Protein AF-A0A9P1FNS9-F1 (afdb_monomer_lite)

Structure (mmCIF, N/CA/C/O backbone):
data_AF-A0A9P1FNS9-F1
#
_entry.id   AF-A0A9P1FNS9-F1
#
loop_
_atom_site.group_PDB
_atom_site.id
_atom_site.type_symbol
_atom_site.label_atom_id
_atom_site.label_alt_id
_atom_site.label_comp_id
_atom_site.label_asym_id
_atom_site.label_entity_id
_atom_site.label_seq_id
_atom_site.pdbx_PDB_ins_code
_atom_site.Cartn_x
_atom_site.Cartn_y
_atom_site.Cartn_z
_atom_site.occupancy
_atom_site.B_iso_or_equiv
_atom_site.auth_seq_id
_atom_site.auth_comp_id
_atom_site.auth_asym_id
_atom_site.auth_atom_id
_atom_site.pdbx_PDB_model_num
ATOM 1 N N . MET A 1 1 ? -8.210 8.257 22.118 1.00 64.50 1 MET A N 1
ATOM 2 C CA . MET A 1 1 ? -9.545 8.186 21.470 1.00 64.50 1 MET A CA 1
ATOM 3 C C . MET A 1 1 ? -10.207 6.916 22.006 1.00 64.50 1 MET A C 1
ATOM 5 O O . MET A 1 1 ? -9.578 6.284 22.844 1.00 64.50 1 MET A O 1
ATOM 9 N N . ASP A 1 2 ? -11.436 6.563 21.633 1.00 82.94 2 ASP A N 1
ATOM 10 C CA . ASP A 1 2 ? -11.959 5.230 21.992 1.00 82.94 2 ASP A CA 1
ATOM 11 C C . ASP A 1 2 ? -11.413 4.180 21.008 1.00 82.94 2 ASP A C 1
ATOM 13 O O . ASP A 1 2 ? -11.240 4.495 19.829 1.00 82.94 2 ASP A O 1
ATOM 17 N N . GLU A 1 3 ? -11.149 2.955 21.462 1.00 82.38 3 GLU A N 1
ATOM 18 C CA . GLU A 1 3 ? -10.549 1.905 20.625 1.00 82.38 3 GLU A CA 1
ATOM 19 C C . GLU A 1 3 ? -11.482 1.522 19.467 1.00 82.38 3 GLU A C 1
ATOM 21 O O . GLU A 1 3 ? -11.055 1.432 18.314 1.00 82.38 3 GLU A O 1
ATOM 26 N N . ALA A 1 4 ? -12.784 1.432 19.753 1.00 83.88 4 ALA A N 1
ATOM 27 C CA . ALA A 1 4 ? -13.823 1.203 18.752 1.00 83.88 4 ALA A CA 1
ATOM 28 C C . ALA A 1 4 ? -13.841 2.286 17.653 1.00 83.88 4 ALA A C 1
ATOM 30 O O . ALA A 1 4 ? -14.181 2.003 16.504 1.00 83.88 4 ALA A O 1
ATOM 31 N N . ALA A 1 5 ? -13.431 3.524 17.965 1.00 87.75 5 ALA A N 1
ATOM 32 C CA . ALA A 1 5 ? -13.351 4.595 16.973 1.00 87.75 5 ALA A CA 1
ATOM 33 C C . ALA A 1 5 ? -12.171 4.404 16.003 1.00 87.75 5 ALA A C 1
ATOM 35 O O . ALA A 1 5 ? -12.305 4.727 14.824 1.00 87.75 5 ALA A O 1
ATOM 36 N N . TRP A 1 6 ? -11.037 3.857 16.456 1.00 87.56 6 TRP A N 1
ATOM 37 C CA . TRP A 1 6 ? -9.925 3.507 15.563 1.00 87.56 6 TRP A CA 1
ATOM 38 C C . TRP A 1 6 ? -10.267 2.306 14.686 1.00 87.56 6 TRP A C 1
ATOM 40 O O . TRP A 1 6 ? -10.110 2.392 13.472 1.00 87.56 6 TRP A O 1
ATOM 50 N N . GLN A 1 7 ? -10.835 1.246 15.270 1.00 88.38 7 GLN A N 1
ATOM 51 C CA . GLN A 1 7 ? -11.284 0.055 14.538 1.00 88.38 7 GLN A CA 1
ATOM 52 C C . GLN A 1 7 ? -12.312 0.415 13.446 1.00 88.38 7 GLN A C 1
ATOM 54 O O . GLN A 1 7 ? -12.197 -0.031 12.305 1.00 88.38 7 GLN A O 1
ATOM 59 N N . SER A 1 8 ? -13.273 1.294 13.759 1.00 90.38 8 SER A N 1
ATOM 60 C CA . SER A 1 8 ? -14.261 1.807 12.798 1.00 90.38 8 SER A CA 1
ATOM 61 C C . SER A 1 8 ? -13.619 2.589 11.639 1.00 90.38 8 SER A C 1
ATOM 63 O O . SER A 1 8 ? -13.987 2.382 10.483 1.00 90.38 8 SER A O 1
ATOM 65 N N . ARG A 1 9 ? -12.620 3.440 11.921 1.00 92.81 9 ARG A N 1
ATOM 66 C CA . ARG A 1 9 ? -11.869 4.194 10.896 1.00 92.81 9 ARG A CA 1
ATOM 67 C C . ARG A 1 9 ? -11.004 3.287 10.022 1.00 92.81 9 ARG A C 1
ATOM 69 O O . ARG A 1 9 ? -11.020 3.420 8.803 1.00 92.81 9 ARG A O 1
ATOM 76 N N . GLN A 1 10 ? -10.309 2.328 10.628 1.00 92.81 10 GLN A N 1
ATOM 77 C CA . GLN A 1 10 ? -9.516 1.324 9.922 1.00 92.81 10 GLN A CA 1
ATOM 78 C C . GLN A 1 10 ? -10.391 0.487 8.975 1.00 92.81 10 GLN A C 1
ATOM 80 O O . GLN A 1 10 ? -10.029 0.291 7.816 1.00 92.81 10 GLN A O 1
ATOM 85 N N . LEU A 1 11 ? -11.568 0.040 9.429 1.00 93.12 11 LEU A N 1
ATOM 86 C CA . LEU A 1 11 ? -12.521 -0.683 8.584 1.00 93.12 11 LEU A CA 1
ATOM 87 C C . LEU A 1 11 ? -13.025 0.185 7.419 1.00 93.12 11 LEU A C 1
ATOM 89 O O . LEU A 1 11 ? -13.047 -0.288 6.284 1.00 93.12 11 LEU A O 1
ATOM 93 N N . LEU A 1 12 ? -13.359 1.456 7.676 1.00 95.06 12 LEU A N 1
ATOM 94 C CA . LEU A 1 12 ? -13.788 2.409 6.646 1.00 95.06 12 LEU A CA 1
ATOM 95 C C . LEU A 1 12 ? -12.715 2.616 5.564 1.00 95.06 12 LEU A C 1
ATOM 97 O O . LEU A 1 12 ? -13.044 2.655 4.377 1.00 95.06 12 LEU A O 1
ATOM 101 N N . GLU A 1 13 ? -11.439 2.724 5.946 1.00 96.38 13 GLU A N 1
ATOM 102 C CA . GLU A 1 13 ? -10.334 2.862 4.993 1.00 96.38 13 GLU A CA 1
ATOM 103 C C . GLU A 1 13 ? -10.152 1.589 4.156 1.00 96.38 13 GLU A C 1
ATOM 105 O O . GLU A 1 13 ? -10.049 1.676 2.934 1.00 96.38 13 GLU A O 1
ATOM 110 N N . ILE A 1 14 ? -10.194 0.400 4.773 1.00 95.12 14 ILE A N 1
ATOM 111 C CA . ILE A 1 14 ? -10.114 -0.890 4.062 1.00 95.12 14 ILE A CA 1
ATOM 112 C C . ILE A 1 14 ? -11.261 -1.033 3.054 1.00 95.12 14 ILE A C 1
ATOM 114 O O . ILE A 1 14 ? -11.030 -1.418 1.906 1.00 95.12 14 ILE A O 1
ATOM 118 N N . GLU A 1 15 ? -12.494 -0.719 3.458 1.00 95.31 15 GLU A N 1
ATOM 119 C CA . GLU A 1 15 ? -13.661 -0.777 2.574 1.00 95.31 15 GLU A CA 1
ATOM 120 C C . GLU A 1 15 ? -13.534 0.240 1.429 1.00 95.31 15 GLU A C 1
ATOM 122 O O . GLU A 1 15 ? -13.754 -0.115 0.267 1.00 95.31 15 GLU A O 1
ATOM 127 N N . SER A 1 16 ? -13.060 1.456 1.717 1.00 96.69 16 SER A N 1
ATOM 128 C CA . SER A 1 16 ? -12.780 2.489 0.709 1.00 96.69 16 SER A CA 1
ATOM 129 C C . SER A 1 16 ? -11.703 2.051 -0.290 1.00 96.69 16 SER A C 1
ATOM 131 O O . SER A 1 16 ? -11.897 2.182 -1.499 1.00 96.69 16 SER A O 1
ATOM 133 N N . LEU A 1 17 ? -10.596 1.468 0.179 1.00 96.50 17 LEU A N 1
ATOM 134 C CA . LEU A 1 17 ? -9.547 0.915 -0.680 1.00 96.50 17 LEU A CA 1
ATOM 135 C C . LEU A 1 17 ? -10.070 -0.241 -1.536 1.00 96.50 17 LEU A C 1
ATOM 137 O O . LEU A 1 17 ? -9.767 -0.286 -2.725 1.00 96.50 17 LEU A O 1
ATOM 141 N N . SER A 1 18 ? -10.897 -1.131 -0.982 1.00 95.00 18 SER A N 1
ATOM 142 C CA . SER A 1 18 ? -11.503 -2.229 -1.748 1.00 95.00 18 SER A CA 1
ATOM 143 C C . SER A 1 18 ? -12.460 -1.742 -2.847 1.00 95.00 18 SER A C 1
ATOM 145 O O . SER A 1 18 ? -12.566 -2.376 -3.894 1.00 95.00 18 SER A O 1
ATOM 147 N N . ALA A 1 19 ? -13.114 -0.591 -2.644 1.00 95.88 19 ALA A N 1
ATOM 148 C CA . ALA A 1 19 ? -13.970 0.043 -3.644 1.00 95.88 19 ALA A CA 1
ATOM 149 C C . ALA A 1 19 ? -13.170 0.782 -4.735 1.00 95.88 19 ALA A C 1
ATOM 151 O O . ALA A 1 19 ? -13.595 0.808 -5.890 1.00 95.88 19 ALA A O 1
ATOM 152 N N . ILE A 1 20 ? -12.017 1.366 -4.389 1.00 96.12 20 ILE A N 1
ATOM 153 C CA . ILE A 1 20 ? -11.100 2.011 -5.346 1.00 96.12 20 ILE A CA 1
ATOM 154 C C . ILE A 1 20 ? -10.388 0.952 -6.204 1.00 96.12 20 ILE A C 1
ATOM 156 O O . ILE A 1 20 ? -10.354 1.068 -7.427 1.00 96.12 20 ILE A O 1
ATOM 160 N N . TYR A 1 21 ? -9.860 -0.098 -5.574 1.00 94.19 21 TYR A N 1
ATOM 161 C CA . TYR A 1 21 ? -9.073 -1.170 -6.193 1.00 94.19 21 TYR A CA 1
ATOM 162 C C . TYR A 1 21 ? -9.918 -2.438 -6.396 1.00 94.19 21 TYR A C 1
ATOM 164 O O . TYR A 1 21 ? -9.579 -3.519 -5.914 1.00 94.19 21 TYR A O 1
ATOM 172 N N . PHE A 1 22 ? -11.040 -2.286 -7.105 1.00 91.12 22 PHE A N 1
ATOM 173 C CA . PHE A 1 22 ? -12.057 -3.331 -7.288 1.00 91.12 22 PHE A CA 1
ATOM 174 C C . PHE A 1 22 ? -11.669 -4.451 -8.278 1.00 91.12 22 PHE A C 1
ATOM 176 O O . PHE A 1 22 ? -12.403 -5.435 -8.397 1.00 91.12 22 PHE A O 1
ATOM 183 N N . GLU A 1 23 ? -10.566 -4.313 -9.025 1.00 92.31 23 GLU A N 1
ATOM 184 C CA . GLU A 1 23 ? -10.107 -5.341 -9.970 1.00 92.31 23 GLU A CA 1
ATOM 185 C C . GLU A 1 23 ? -9.558 -6.588 -9.253 1.00 92.31 23 GLU A C 1
ATOM 187 O O . GLU A 1 23 ? -8.957 -6.519 -8.177 1.00 92.31 23 GLU A O 1
ATOM 192 N N . GLU A 1 24 ? -9.748 -7.763 -9.864 1.00 87.38 24 GLU A N 1
ATOM 193 C CA . GLU A 1 24 ? -9.418 -9.040 -9.227 1.00 87.38 24 GLU A CA 1
ATOM 194 C C . GLU A 1 24 ? -7.915 -9.155 -8.909 1.00 87.38 24 GLU A C 1
ATOM 196 O O . GLU A 1 24 ? -7.038 -9.194 -9.781 1.00 87.38 24 GLU A O 1
ATOM 201 N N . GLY A 1 25 ? -7.619 -9.228 -7.611 1.00 88.25 25 GLY A N 1
ATOM 202 C CA . GLY A 1 25 ? -6.264 -9.336 -7.089 1.00 88.25 25 GLY A CA 1
ATOM 203 C C . GLY A 1 25 ? -5.468 -8.030 -7.071 1.00 88.25 25 GLY A C 1
ATOM 204 O O . GLY A 1 25 ? -4.297 -8.082 -6.685 1.00 88.25 25 GLY A O 1
ATOM 205 N N . ASP A 1 26 ? -6.044 -6.881 -7.436 1.00 91.81 26 ASP A N 1
ATOM 206 C CA . ASP A 1 26 ? -5.395 -5.580 -7.227 1.00 91.81 26 ASP A CA 1
ATOM 207 C C . ASP A 1 26 ? -5.351 -5.246 -5.737 1.00 91.81 26 ASP A C 1
ATOM 209 O O . ASP A 1 26 ? -4.262 -5.036 -5.200 1.00 91.81 26 ASP A O 1
ATOM 213 N N . PHE A 1 27 ? -6.480 -5.353 -5.034 1.00 94.94 27 PHE A N 1
ATOM 214 C CA . PHE A 1 27 ? -6.525 -5.339 -3.572 1.00 94.94 27 PHE A CA 1
ATOM 215 C C . PHE A 1 27 ? -6.465 -6.760 -2.989 1.00 94.94 27 PHE A C 1
ATOM 217 O O . PHE A 1 27 ? -7.107 -7.686 -3.486 1.00 94.94 27 PHE A O 1
ATOM 224 N N . ARG A 1 28 ? -5.698 -6.941 -1.912 1.00 95.31 28 ARG A N 1
ATOM 225 C CA . ARG A 1 28 ? -5.717 -8.134 -1.052 1.00 95.31 28 ARG A CA 1
ATOM 226 C C . ARG A 1 28 ? -5.712 -7.677 0.398 1.00 95.31 28 ARG A C 1
ATOM 228 O O . ARG A 1 28 ? -4.930 -6.800 0.750 1.00 95.31 28 ARG A O 1
ATOM 235 N N . VAL A 1 29 ? -6.525 -8.302 1.234 1.00 94.75 29 VAL A N 1
ATOM 236 C CA . VAL A 1 29 ? -6.559 -8.097 2.686 1.00 94.75 29 VAL A CA 1
ATOM 237 C C . VAL A 1 29 ? -6.727 -9.457 3.352 1.00 94.75 29 VAL A C 1
ATOM 239 O O . VAL A 1 29 ? -7.297 -10.363 2.744 1.00 94.75 29 VAL A O 1
ATOM 242 N N . ASP A 1 30 ? -6.221 -9.624 4.569 1.00 93.25 30 ASP A N 1
ATOM 243 C CA . ASP A 1 30 ? -6.574 -10.779 5.390 1.00 93.25 30 ASP A CA 1
ATOM 244 C C . ASP A 1 30 ? -8.069 -10.711 5.752 1.00 93.25 30 ASP A C 1
ATOM 246 O O . ASP A 1 30 ? -8.485 -9.939 6.621 1.00 93.25 30 ASP A O 1
ATOM 250 N N . ASP A 1 31 ? -8.885 -11.507 5.053 1.00 90.12 31 ASP A N 1
ATOM 251 C CA . ASP A 1 31 ? -10.328 -11.605 5.279 1.00 90.12 31 ASP A CA 1
ATOM 252 C C . ASP A 1 31 ? -10.663 -12.008 6.725 1.00 90.12 31 ASP A C 1
ATOM 254 O O . ASP A 1 31 ? -11.654 -11.528 7.269 1.00 90.12 31 ASP A O 1
ATOM 258 N N . VAL A 1 32 ? -9.834 -12.833 7.381 1.00 89.75 32 VAL A N 1
ATOM 259 C CA . VAL A 1 32 ? -10.068 -13.273 8.767 1.00 89.75 32 VAL A CA 1
ATOM 260 C C . VAL A 1 32 ? -9.851 -12.111 9.732 1.00 89.75 32 VAL A C 1
ATOM 262 O O . VAL A 1 32 ? -10.684 -11.877 10.611 1.00 89.75 32 VAL A O 1
ATOM 265 N N . ALA A 1 33 ? -8.775 -11.344 9.548 1.00 87.62 33 ALA A N 1
ATOM 266 C CA . ALA A 1 33 ? -8.518 -10.144 10.343 1.00 87.62 33 ALA A CA 1
ATOM 267 C C . ALA A 1 33 ? -9.575 -9.051 10.085 1.00 87.62 33 ALA A C 1
ATOM 269 O O . ALA A 1 33 ? -10.061 -8.439 11.036 1.00 87.62 33 ALA A O 1
ATOM 270 N N . ARG A 1 34 ? -10.003 -8.848 8.828 1.00 89.06 34 ARG A N 1
ATOM 271 C CA . ARG A 1 34 ? -11.068 -7.889 8.477 1.00 89.06 34 ARG A CA 1
ATOM 272 C C . ARG A 1 34 ? -12.414 -8.280 9.087 1.00 89.06 34 ARG A C 1
ATOM 274 O O . ARG A 1 34 ? -13.104 -7.429 9.641 1.00 89.06 34 ARG A O 1
ATOM 281 N N . ASP A 1 35 ? -12.802 -9.548 8.998 1.00 89.44 35 ASP A N 1
ATOM 282 C CA . ASP A 1 35 ? -14.087 -10.003 9.531 1.00 89.44 35 ASP A CA 1
ATOM 283 C C . ASP A 1 35 ? -14.078 -10.003 11.074 1.00 89.44 35 ASP A C 1
ATOM 285 O O . ASP A 1 35 ? -15.103 -9.711 11.692 1.00 89.44 35 ASP A O 1
ATOM 289 N N . THR A 1 36 ? -12.909 -10.210 11.698 1.00 87.88 36 THR A N 1
ATOM 290 C CA . THR A 1 36 ? -12.694 -9.990 13.142 1.00 87.88 36 THR A CA 1
ATOM 291 C C . THR A 1 36 ? -12.844 -8.510 13.512 1.00 87.88 36 THR A C 1
ATOM 293 O O . THR A 1 36 ? -13.545 -8.199 14.471 1.00 87.88 36 THR A O 1
ATOM 296 N N . LEU A 1 37 ? -12.264 -7.584 12.735 1.00 86.75 37 LEU A N 1
ATOM 297 C CA . LEU A 1 37 ? -12.444 -6.133 12.910 1.00 86.75 37 LEU A CA 1
ATOM 298 C C . LEU A 1 37 ? -13.903 -5.685 12.733 1.00 86.75 37 LEU A C 1
ATOM 300 O O . LEU A 1 37 ? -14.368 -4.810 13.459 1.00 86.75 37 LEU A O 1
ATOM 304 N N . ARG A 1 38 ? -14.656 -6.295 11.811 1.00 88.06 38 ARG A N 1
ATOM 305 C CA . ARG A 1 38 ? -16.088 -5.997 11.658 1.00 88.06 38 ARG A CA 1
ATOM 306 C C . ARG A 1 38 ? -16.890 -6.449 12.883 1.00 88.06 38 ARG A C 1
ATOM 308 O O . ARG A 1 38 ? -17.710 -5.684 13.373 1.00 88.06 38 ARG A O 1
ATOM 315 N N . GLN A 1 39 ? -16.607 -7.636 13.423 1.00 86.00 39 GLN A N 1
ATOM 316 C CA . GLN A 1 39 ? -17.223 -8.108 14.675 1.00 86.00 39 GLN A CA 1
ATOM 317 C C . GLN A 1 39 ? -16.812 -7.254 15.890 1.00 86.00 39 GLN A C 1
ATOM 319 O O . GLN A 1 39 ? -17.627 -7.036 16.787 1.00 86.00 39 GLN A O 1
ATOM 324 N N . ALA A 1 40 ? -15.577 -6.737 15.899 1.00 82.62 40 ALA A N 1
ATOM 325 C CA . ALA A 1 40 ? -15.063 -5.821 16.919 1.00 82.62 40 ALA A CA 1
ATOM 326 C C . ALA A 1 40 ? -15.893 -4.536 17.029 1.00 82.62 40 ALA A C 1
ATOM 328 O O . ALA A 1 40 ? -16.268 -4.109 18.119 1.00 82.62 40 ALA A O 1
ATOM 329 N N . ALA A 1 41 ? -16.213 -3.947 15.876 1.00 79.94 41 ALA A N 1
ATOM 330 C CA . ALA A 1 41 ? -16.954 -2.698 15.793 1.00 79.94 41 ALA A CA 1
ATOM 331 C C . ALA A 1 41 ? -18.431 -2.821 16.222 1.00 79.94 41 ALA A C 1
ATOM 333 O O . ALA A 1 41 ? -19.065 -1.795 16.470 1.00 79.94 41 ALA A O 1
ATOM 334 N N . GLU A 1 42 ? -18.987 -4.039 16.290 1.00 82.12 42 GLU A N 1
ATOM 335 C CA . GLU A 1 42 ? -20.421 -4.258 16.515 1.00 82.12 42 GLU A CA 1
ATOM 336 C C . GLU A 1 42 ? -20.811 -4.484 17.989 1.00 82.12 42 GLU A C 1
ATOM 338 O O . GLU A 1 42 ? -21.779 -3.860 18.418 1.00 82.12 42 GLU A O 1
ATOM 343 N N . ASP A 1 43 ? -20.118 -5.329 18.777 1.00 68.44 43 ASP A N 1
ATOM 344 C CA . ASP A 1 43 ? -20.623 -5.684 20.132 1.00 68.44 43 ASP A CA 1
ATOM 345 C C . ASP A 1 43 ? -19.602 -6.181 21.196 1.00 68.44 43 ASP A C 1
ATOM 347 O O . ASP A 1 43 ? -19.990 -6.461 22.334 1.00 68.44 43 ASP A O 1
ATOM 351 N N . GLN A 1 44 ? -18.302 -6.318 20.898 1.00 61.97 44 GLN A N 1
ATOM 352 C CA . GLN A 1 44 ? -17.272 -6.705 21.890 1.00 61.97 44 GLN A CA 1
ATOM 353 C C . GLN A 1 44 ? -15.918 -6.084 21.545 1.00 61.97 44 GLN A C 1
ATOM 355 O O . GLN A 1 44 ? -15.618 -6.038 20.363 1.00 61.97 44 GLN A O 1
ATOM 360 N N . PRO A 1 45 ? -15.057 -5.712 22.518 1.00 59.72 45 PRO A N 1
ATOM 361 C CA . PRO A 1 45 ? -13.673 -5.324 22.248 1.00 59.72 45 PRO A CA 1
ATOM 362 C C . PRO A 1 45 ? -12.783 -6.572 22.077 1.00 59.72 45 PRO A C 1
ATOM 364 O O . PRO A 1 45 ? -12.481 -7.238 23.075 1.00 59.72 45 PRO A O 1
ATOM 367 N N . PRO A 1 46 ? -12.329 -6.930 20.862 1.00 58.94 46 PRO A N 1
ATOM 368 C CA . PRO A 1 46 ? -11.467 -8.076 20.657 1.00 58.94 46 PRO A CA 1
ATOM 369 C C . PRO A 1 46 ? -10.023 -7.593 20.558 1.00 58.94 46 PRO A C 1
ATOM 371 O O . PRO A 1 46 ? -9.713 -6.587 19.913 1.00 58.94 46 PRO A O 1
ATOM 374 N N . GLN A 1 47 ? -9.116 -8.387 21.113 1.00 65.38 47 GLN A N 1
ATOM 375 C CA . GLN A 1 47 ? -7.710 -8.334 20.730 1.00 65.38 47 GLN A CA 1
ATOM 376 C C . GLN A 1 47 ? -7.605 -8.850 19.289 1.00 65.38 47 GLN A C 1
ATOM 378 O O . GLN A 1 47 ? -7.438 -10.046 19.052 1.00 65.38 47 GLN A O 1
ATOM 383 N N . HIS A 1 48 ? -7.801 -7.953 18.326 1.00 67.75 48 HIS A N 1
ATOM 384 C CA . HIS A 1 48 ? -7.596 -8.232 16.915 1.00 67.75 48 HIS A CA 1
ATOM 385 C C . HIS A 1 48 ? -6.094 -8.170 16.627 1.00 67.75 48 HIS A C 1
ATOM 387 O O . HIS A 1 48 ? -5.395 -7.261 17.072 1.00 67.75 48 HIS A O 1
ATOM 393 N N . SER A 1 49 ? -5.581 -9.160 15.900 1.00 75.75 49 SER A N 1
ATOM 394 C CA . SER A 1 49 ? -4.198 -9.145 15.430 1.00 75.75 49 SER A CA 1
ATOM 395 C C . SER A 1 49 ? -4.000 -8.066 14.363 1.00 75.75 49 SER A C 1
ATOM 397 O O . SER A 1 49 ? -4.951 -7.678 13.682 1.00 75.75 49 SER A O 1
ATOM 399 N N . ALA A 1 50 ? -2.754 -7.624 14.182 1.00 86.81 50 ALA A N 1
ATOM 400 C CA . ALA A 1 50 ? -2.404 -6.647 13.157 1.00 86.81 50 ALA A CA 1
ATOM 401 C C . ALA A 1 50 ? -2.883 -7.102 11.763 1.00 86.81 50 ALA A C 1
ATOM 403 O O . ALA A 1 50 ? -2.647 -8.241 11.351 1.00 86.81 50 ALA A O 1
ATOM 404 N N . LEU A 1 51 ? -3.570 -6.217 11.040 1.00 90.38 51 LEU A N 1
ATOM 405 C CA . LEU A 1 51 ? -4.204 -6.545 9.766 1.00 90.38 51 LEU A CA 1
ATOM 406 C C . LEU A 1 51 ? -3.202 -6.391 8.619 1.00 90.38 51 LEU A C 1
ATOM 408 O O . LEU A 1 51 ? -2.685 -5.300 8.387 1.00 90.38 51 LEU A O 1
ATOM 412 N N . SER A 1 52 ? -2.967 -7.464 7.860 1.00 92.56 52 SER A N 1
ATOM 413 C CA . SER A 1 52 ? -2.172 -7.388 6.632 1.00 92.56 52 SER A CA 1
ATOM 414 C C . SER A 1 52 ? -3.035 -7.069 5.413 1.00 92.56 52 SER A C 1
ATOM 416 O O . SER A 1 52 ? -4.106 -7.652 5.218 1.00 92.56 52 SER A O 1
ATOM 418 N N . LEU A 1 53 ? -2.538 -6.173 4.560 1.00 95.19 53 LEU A N 1
ATOM 419 C CA . LEU A 1 53 ? -3.102 -5.889 3.244 1.00 95.19 53 LEU A CA 1
ATOM 420 C C . LEU A 1 53 ? -1.997 -5.688 2.197 1.00 95.19 53 LEU A C 1
ATOM 422 O O . LEU A 1 53 ? -0.845 -5.417 2.531 1.00 95.19 53 LEU A O 1
ATOM 426 N N . SER A 1 54 ? -2.333 -5.820 0.913 1.00 94.75 54 SER A N 1
ATOM 427 C CA . SER A 1 54 ? -1.450 -5.393 -0.174 1.00 94.75 54 SER A CA 1
ATOM 428 C C . SER A 1 54 ? -2.205 -4.896 -1.403 1.00 94.75 54 SER A C 1
ATOM 430 O O . SER A 1 54 ? -3.158 -5.531 -1.864 1.00 94.75 54 SER A O 1
ATOM 432 N N . VAL A 1 55 ? -1.721 -3.801 -1.986 1.00 93.25 55 VAL A N 1
ATOM 433 C CA . VAL A 1 55 ? -2.306 -3.136 -3.157 1.00 93.25 55 VAL A CA 1
ATOM 434 C C . VAL A 1 55 ? -1.335 -3.211 -4.328 1.00 93.25 55 VAL A C 1
ATOM 436 O O . VAL A 1 55 ? -0.162 -2.873 -4.180 1.00 93.25 55 VAL A O 1
ATOM 439 N N . ARG A 1 56 ? -1.799 -3.658 -5.497 1.00 93.19 56 ARG A N 1
ATOM 440 C CA . ARG A 1 56 ? -1.017 -3.636 -6.739 1.00 93.19 56 ARG A CA 1
ATOM 441 C C . ARG A 1 56 ? -0.866 -2.186 -7.208 1.00 93.19 56 ARG A C 1
ATOM 443 O O . ARG A 1 56 ? -1.857 -1.510 -7.447 1.00 93.19 56 ARG A O 1
ATOM 450 N N . LEU A 1 57 ? 0.373 -1.716 -7.336 1.00 89.88 57 LEU A N 1
ATOM 451 C CA . LEU A 1 57 ? 0.676 -0.317 -7.653 1.00 89.88 57 LEU A CA 1
ATOM 452 C C . LEU A 1 57 ? 0.796 -0.081 -9.154 1.00 89.88 57 LEU A C 1
ATOM 454 O O . LEU A 1 57 ? 0.200 0.848 -9.692 1.00 89.88 57 LEU A O 1
ATOM 458 N N . HIS A 1 58 ? 1.601 -0.913 -9.818 1.00 78.44 58 HIS A N 1
ATOM 459 C CA . HIS A 1 58 ? 1.954 -0.741 -11.221 1.00 78.44 58 HIS A CA 1
ATOM 460 C C . HIS A 1 58 ? 2.360 -2.076 -11.867 1.00 78.44 58 HIS A C 1
ATOM 462 O O . HIS A 1 58 ? 2.824 -2.992 -11.182 1.00 78.44 58 HIS A O 1
ATOM 468 N N . ARG A 1 59 ? 2.194 -2.184 -13.194 1.00 74.56 59 ARG A N 1
ATOM 469 C CA . ARG A 1 59 ? 2.673 -3.310 -14.014 1.00 74.56 59 ARG A CA 1
ATOM 470 C C . ARG A 1 59 ? 3.827 -2.838 -14.892 1.00 74.56 59 ARG A C 1
ATOM 472 O O . ARG A 1 59 ? 3.614 -2.149 -15.882 1.00 74.56 59 ARG A O 1
ATOM 479 N N . ILE A 1 60 ? 5.035 -3.259 -14.543 1.00 68.75 60 ILE A N 1
ATOM 480 C CA . ILE A 1 60 ? 6.286 -2.892 -15.205 1.00 68.75 60 ILE A CA 1
ATOM 481 C C . ILE A 1 60 ? 6.751 -4.096 -16.021 1.00 68.75 60 ILE A C 1
ATOM 483 O O . ILE A 1 60 ? 7.027 -5.166 -15.479 1.00 68.75 60 ILE A O 1
ATOM 487 N N . PHE A 1 61 ? 6.795 -3.934 -17.344 1.00 67.00 61 PHE A N 1
ATOM 488 C CA . PHE A 1 61 ? 7.206 -4.975 -18.298 1.00 67.00 61 PHE A CA 1
ATOM 489 C C . PHE A 1 61 ? 6.520 -6.345 -18.086 1.00 67.00 61 PHE A C 1
ATOM 491 O O . PHE A 1 61 ? 7.138 -7.397 -18.217 1.00 67.00 61 PHE A O 1
ATOM 498 N N . GLY A 1 62 ? 5.223 -6.336 -17.760 1.00 66.19 62 GLY A N 1
ATOM 499 C CA . GLY A 1 62 ? 4.392 -7.542 -17.635 1.00 66.19 62 GLY A CA 1
ATOM 500 C C . GLY A 1 62 ? 4.344 -8.183 -16.243 1.00 66.19 62 GLY A C 1
ATOM 501 O O . GLY A 1 62 ? 3.446 -8.986 -15.999 1.00 66.19 62 GLY A O 1
ATOM 502 N N . ALA A 1 63 ? 5.225 -7.803 -15.317 1.00 73.25 63 ALA A N 1
ATOM 503 C CA . ALA A 1 63 ? 5.160 -8.203 -13.908 1.00 73.25 63 ALA A CA 1
ATOM 504 C C . ALA A 1 63 ? 4.797 -6.992 -13.024 1.00 73.25 63 ALA A C 1
ATOM 506 O O . ALA A 1 63 ? 4.865 -5.851 -13.482 1.00 73.25 63 ALA A O 1
ATOM 507 N N . ALA A 1 64 ? 4.330 -7.211 -11.792 1.00 84.62 64 ALA A N 1
ATOM 508 C CA . ALA A 1 64 ? 3.761 -6.131 -10.976 1.00 84.62 64 ALA A CA 1
ATOM 509 C C . ALA A 1 64 ? 4.546 -5.870 -9.685 1.00 84.62 64 ALA A C 1
ATOM 511 O O . ALA A 1 64 ? 5.258 -6.740 -9.188 1.00 84.62 64 ALA A O 1
ATOM 512 N N . VAL A 1 65 ? 4.390 -4.668 -9.130 1.00 90.06 65 VAL A N 1
ATOM 513 C CA . VAL A 1 65 ? 4.835 -4.332 -7.769 1.00 90.06 65 VAL A CA 1
ATOM 514 C C . VAL A 1 65 ? 3.606 -4.093 -6.904 1.00 90.06 65 VAL A C 1
ATOM 516 O O . VAL A 1 65 ? 2.647 -3.449 -7.343 1.00 90.06 65 VAL A O 1
ATOM 519 N N . ARG A 1 66 ? 3.627 -4.610 -5.677 1.00 93.75 66 ARG A N 1
ATOM 520 C CA . ARG A 1 66 ? 2.603 -4.378 -4.657 1.00 93.75 66 ARG A CA 1
ATOM 521 C C . ARG A 1 66 ? 3.187 -3.554 -3.515 1.00 93.75 66 ARG A C 1
ATOM 523 O O . ARG A 1 66 ? 4.302 -3.837 -3.087 1.00 93.75 66 ARG A O 1
ATOM 530 N N . LEU A 1 67 ? 2.421 -2.606 -2.984 1.00 96.12 67 LEU A N 1
ATOM 531 C CA . LEU A 1 67 ? 2.631 -2.109 -1.627 1.00 96.12 67 LEU A CA 1
ATOM 532 C C . LEU A 1 67 ? 2.012 -3.133 -0.684 1.00 96.12 67 LEU A C 1
ATOM 534 O O . LEU A 1 67 ? 0.806 -3.359 -0.753 1.00 96.12 67 LEU A O 1
ATOM 538 N N . ALA A 1 68 ? 2.814 -3.761 0.162 1.00 95.56 68 ALA A N 1
ATOM 539 C CA . ALA A 1 68 ? 2.338 -4.547 1.287 1.00 95.56 68 ALA A CA 1
ATOM 540 C C . ALA A 1 68 ? 2.383 -3.690 2.555 1.00 95.56 68 ALA A C 1
ATOM 542 O O . ALA A 1 68 ? 3.281 -2.865 2.728 1.00 95.56 68 ALA A O 1
ATOM 543 N N . ALA A 1 69 ? 1.399 -3.883 3.426 1.00 96.19 69 ALA A N 1
ATOM 544 C CA . ALA A 1 69 ? 1.282 -3.169 4.683 1.00 96.19 69 ALA A CA 1
ATOM 545 C C . ALA A 1 69 ? 0.784 -4.093 5.797 1.00 96.19 69 ALA A C 1
ATOM 547 O O . ALA A 1 69 ? 0.008 -5.027 5.562 1.00 96.19 69 ALA A O 1
ATOM 548 N N . VAL A 1 70 ? 1.207 -3.794 7.020 1.00 95.69 70 VAL A N 1
ATOM 549 C CA . VAL A 1 70 ? 0.624 -4.316 8.257 1.00 95.69 70 VAL A CA 1
ATOM 550 C C . VAL A 1 70 ? 0.143 -3.129 9.075 1.00 95.69 70 VAL A C 1
ATOM 552 O O . VAL A 1 70 ? 0.929 -2.250 9.428 1.00 95.69 70 VAL A O 1
ATOM 555 N N . LEU A 1 71 ? -1.159 -3.111 9.352 1.00 95.00 71 LEU A N 1
ATOM 556 C CA . LEU A 1 71 ? -1.814 -2.118 10.190 1.00 95.00 71 LEU A CA 1
ATOM 557 C C . LEU A 1 71 ? -1.848 -2.657 11.635 1.00 95.00 71 LEU A C 1
ATOM 559 O O . LEU A 1 71 ? -2.602 -3.601 11.899 1.00 95.00 71 LEU A O 1
ATOM 563 N N . PRO A 1 72 ? -1.028 -2.134 12.563 1.00 92.75 72 PRO A N 1
ATOM 564 C CA . PRO A 1 72 ? -1.033 -2.568 13.961 1.00 92.75 72 PRO A CA 1
ATOM 565 C C . PRO A 1 72 ? -2.328 -2.177 14.690 1.00 92.75 72 PRO A C 1
ATOM 567 O O . PRO A 1 72 ? -3.064 -1.290 14.251 1.00 92.75 72 PRO A O 1
ATOM 570 N N . GLN A 1 73 ? -2.583 -2.808 15.841 1.00 88.81 73 GLN A N 1
ATOM 571 C CA . GLN A 1 73 ? -3.639 -2.369 16.756 1.00 88.81 73 GLN A CA 1
ATOM 572 C C . GLN A 1 73 ? -3.395 -0.902 17.156 1.00 88.81 73 GLN A C 1
ATOM 574 O O . GLN A 1 73 ? -2.259 -0.492 17.389 1.00 88.81 73 GLN A O 1
ATOM 579 N N . GLY A 1 74 ? -4.459 -0.098 17.194 1.00 88.94 74 GLY A N 1
ATOM 580 C CA . GLY A 1 74 ? -4.373 1.342 17.464 1.00 88.94 74 GLY A CA 1
ATOM 581 C C . GLY A 1 74 ? -4.100 2.216 16.232 1.00 88.94 74 GLY A C 1
ATOM 582 O O . GLY A 1 74 ? -4.191 3.439 16.341 1.00 88.94 74 GLY A O 1
ATOM 583 N N . TYR A 1 75 ? -3.836 1.644 15.050 1.00 92.69 75 TYR A N 1
ATOM 584 C CA . TYR A 1 75 ? -3.883 2.388 13.785 1.00 92.69 75 TYR A CA 1
ATOM 585 C C . TYR A 1 75 ? -5.303 2.951 13.535 1.00 92.69 75 TYR A C 1
ATOM 587 O O . TYR A 1 75 ? -6.276 2.233 13.774 1.00 92.69 75 TYR A O 1
ATOM 595 N N . PRO A 1 76 ? -5.479 4.198 13.047 1.00 91.88 76 PRO A N 1
ATOM 596 C CA . PRO A 1 76 ? -4.460 5.182 12.655 1.00 91.88 76 PRO A CA 1
ATOM 597 C C . PRO A 1 76 ? -4.019 6.147 13.772 1.00 91.88 76 PRO A C 1
ATOM 599 O O . PRO A 1 76 ? -3.382 7.151 13.480 1.00 91.88 76 PRO A O 1
ATOM 602 N N . GLY A 1 77 ? -4.417 5.933 15.031 1.00 88.25 77 GLY A N 1
ATOM 603 C CA . GLY A 1 77 ? -4.271 6.929 16.101 1.00 88.25 77 GLY A CA 1
ATOM 604 C C . GLY A 1 77 ? -3.022 6.820 16.977 1.00 88.25 77 GLY A C 1
ATOM 605 O O . GLY A 1 77 ? -2.421 7.843 17.288 1.00 88.25 77 GLY A O 1
ATOM 606 N N . GLU A 1 78 ? -2.671 5.613 17.424 1.00 88.12 78 GLU A N 1
ATOM 607 C CA . GLU A 1 78 ? -1.562 5.373 18.369 1.00 88.12 78 GLU A CA 1
ATOM 608 C C . GLU A 1 78 ? -0.371 4.653 17.729 1.00 88.12 78 GLU A C 1
ATOM 610 O O . GLU A 1 78 ? 0.731 4.680 18.275 1.00 88.12 78 GLU A O 1
ATOM 615 N N . ALA A 1 79 ? -0.580 4.029 16.568 1.00 91.75 79 ALA A N 1
ATOM 616 C CA . ALA A 1 79 ? 0.418 3.216 15.893 1.00 91.75 79 ALA A CA 1
ATOM 617 C C . ALA A 1 79 ? 0.444 3.480 14.378 1.00 91.75 79 ALA A C 1
ATOM 619 O O . ALA A 1 79 ? -0.571 3.798 13.756 1.00 91.75 79 ALA A O 1
ATOM 620 N N . VAL A 1 80 ? 1.637 3.347 13.801 1.00 94.00 80 VAL A N 1
ATOM 621 C CA . VAL A 1 80 ? 1.979 3.654 12.403 1.00 94.00 80 VAL A CA 1
ATOM 622 C C . VAL A 1 80 ? 2.010 2.351 11.593 1.00 94.00 80 VAL A C 1
ATOM 624 O O . VAL A 1 80 ? 2.478 1.341 12.120 1.00 94.00 80 VAL A O 1
ATOM 627 N N . PRO A 1 81 ? 1.544 2.321 10.330 1.00 95.31 81 PRO A N 1
ATOM 628 C CA . PRO A 1 81 ? 1.591 1.106 9.537 1.00 95.31 81 PRO A CA 1
ATOM 629 C C . PRO A 1 81 ? 3.029 0.798 9.114 1.00 95.31 81 PRO A C 1
ATOM 631 O O . PRO A 1 81 ? 3.806 1.690 8.766 1.00 95.31 81 PRO A O 1
ATOM 634 N N . VAL A 1 82 ? 3.369 -0.488 9.118 1.00 95.19 82 VAL A N 1
ATOM 635 C CA . VAL A 1 82 ? 4.653 -0.979 8.611 1.00 95.19 82 VAL A CA 1
ATOM 636 C C . VAL A 1 82 ? 4.460 -1.345 7.145 1.00 95.19 82 VAL A C 1
ATOM 638 O O . VAL A 1 82 ? 3.594 -2.167 6.836 1.00 95.19 82 VAL A O 1
ATOM 641 N N . VAL A 1 83 ? 5.233 -0.735 6.245 1.00 95.56 83 VAL A N 1
ATOM 642 C CA . VAL A 1 83 ? 5.040 -0.833 4.789 1.00 95.56 83 VAL A CA 1
ATOM 643 C C . VAL A 1 83 ? 6.298 -1.297 4.060 1.00 95.56 83 VAL A C 1
ATOM 645 O O . VAL A 1 83 ? 7.418 -0.978 4.446 1.00 95.56 83 VAL A O 1
ATOM 648 N N . TRP A 1 84 ? 6.123 -2.065 2.986 1.00 94.69 84 TRP A N 1
ATOM 649 C CA . TRP A 1 84 ? 7.218 -2.495 2.113 1.00 94.69 84 TRP A CA 1
ATOM 650 C C . TRP A 1 84 ? 6.717 -2.817 0.702 1.00 94.69 84 TRP A C 1
ATOM 652 O O . TRP A 1 84 ? 5.522 -3.007 0.472 1.00 94.69 84 TRP A O 1
ATOM 662 N N . LEU A 1 85 ? 7.636 -2.896 -0.261 1.00 93.12 85 LEU A N 1
ATOM 663 C CA . LEU A 1 85 ? 7.318 -3.283 -1.635 1.00 93.12 85 LEU A CA 1
ATOM 664 C C . LEU A 1 85 ? 7.527 -4.791 -1.839 1.00 93.12 85 LEU A C 1
ATOM 666 O O . LEU A 1 85 ? 8.526 -5.357 -1.394 1.00 93.12 85 LEU A O 1
ATOM 670 N N . GLU A 1 86 ? 6.597 -5.449 -2.533 1.00 91.31 86 GLU A N 1
ATOM 671 C CA . GLU A 1 86 ? 6.705 -6.859 -2.924 1.00 91.31 86 GLU A CA 1
ATOM 672 C C . GLU A 1 86 ? 6.595 -7.032 -4.447 1.00 91.31 86 GLU A C 1
ATOM 674 O O . GLU A 1 86 ? 5.669 -6.492 -5.061 1.00 91.31 86 GLU A O 1
ATOM 679 N N . PRO A 1 87 ? 7.490 -7.812 -5.082 1.00 88.81 87 PRO A N 1
ATOM 680 C CA . PRO A 1 87 ? 7.393 -8.118 -6.499 1.00 88.81 87 PRO A CA 1
ATOM 681 C C . PRO A 1 87 ? 6.381 -9.251 -6.724 1.00 88.81 87 PRO A C 1
ATOM 683 O O . PRO A 1 87 ? 6.520 -10.357 -6.201 1.00 88.81 87 PRO A O 1
ATOM 686 N N . GLU A 1 88 ? 5.374 -8.998 -7.552 1.00 86.19 88 GLU A N 1
ATOM 687 C CA . GLU A 1 88 ? 4.401 -9.989 -8.005 1.00 86.19 88 GLU A CA 1
ATOM 688 C C . GLU A 1 88 ? 4.878 -10.587 -9.337 1.00 86.19 88 GLU A C 1
ATOM 690 O O . GLU A 1 88 ? 4.644 -10.051 -10.426 1.00 86.19 88 GLU A O 1
ATOM 695 N N . ILE A 1 89 ? 5.604 -11.702 -9.223 1.00 77.31 89 ILE A N 1
ATOM 696 C CA . ILE A 1 89 ? 6.150 -12.464 -10.349 1.00 77.31 89 ILE A CA 1
ATOM 697 C C . ILE A 1 89 ? 5.159 -13.575 -10.717 1.00 77.31 89 ILE A C 1
ATOM 699 O O . ILE A 1 89 ? 5.089 -14.600 -10.043 1.00 77.31 89 ILE A O 1
ATOM 703 N N . ASP A 1 90 ? 4.408 -13.371 -11.797 1.00 73.25 90 ASP A N 1
ATOM 704 C CA . ASP A 1 90 ? 3.597 -14.420 -12.431 1.00 73.25 90 ASP A CA 1
ATOM 705 C C . ASP A 1 90 ? 4.502 -15.550 -12.973 1.00 73.25 90 ASP A C 1
ATOM 707 O O . ASP A 1 90 ? 5.594 -15.279 -13.486 1.00 73.25 90 ASP A O 1
ATOM 711 N N . GLU A 1 91 ? 4.053 -16.808 -12.912 1.00 67.88 91 GLU A N 1
ATOM 712 C CA . GLU A 1 91 ? 4.777 -17.971 -13.447 1.00 67.88 91 GLU A CA 1
ATOM 713 C C . GLU A 1 91 ? 5.104 -17.799 -14.940 1.00 67.88 91 GLU A C 1
ATOM 715 O O . GLU A 1 91 ? 6.182 -18.197 -15.392 1.00 67.88 91 GLU A O 1
ATOM 720 N N . ALA A 1 92 ? 4.228 -17.120 -15.690 1.00 66.06 92 ALA A N 1
ATOM 721 C CA . ALA A 1 92 ? 4.459 -16.762 -17.089 1.00 66.06 92 ALA A CA 1
ATOM 722 C C . ALA A 1 92 ? 5.695 -15.857 -17.294 1.00 66.06 92 ALA A C 1
ATOM 724 O O . ALA A 1 92 ? 6.378 -15.959 -18.315 1.00 66.06 92 ALA A O 1
ATOM 725 N N . ASN A 1 93 ? 6.019 -15.004 -16.316 1.00 62.53 93 ASN A N 1
ATOM 726 C CA . ASN A 1 93 ? 7.120 -14.040 -16.384 1.00 62.53 93 ASN A CA 1
ATOM 727 C C . ASN A 1 93 ? 8.466 -14.613 -15.911 1.00 62.53 93 ASN A C 1
ATOM 729 O O . ASN A 1 93 ? 9.517 -14.083 -16.280 1.00 62.53 93 ASN A O 1
ATOM 733 N N . VAL A 1 94 ? 8.476 -15.710 -15.142 1.00 62.53 94 VAL A N 1
ATOM 734 C CA . VAL A 1 94 ? 9.718 -16.359 -14.665 1.00 62.53 94 VAL A CA 1
ATOM 735 C C . VAL A 1 94 ? 10.607 -16.795 -15.839 1.00 62.53 94 VAL A C 1
ATOM 737 O O . VAL A 1 94 ? 11.833 -16.691 -15.771 1.00 62.53 94 VAL A O 1
ATOM 740 N N . ALA A 1 95 ? 10.000 -17.208 -16.956 1.00 58.78 95 ALA A N 1
ATOM 741 C CA . ALA A 1 95 ? 10.710 -17.584 -18.179 1.00 58.78 95 ALA A CA 1
ATOM 742 C C . ALA A 1 95 ? 11.470 -16.420 -18.853 1.00 58.78 95 ALA A C 1
ATOM 744 O O . ALA A 1 95 ? 12.365 -16.670 -19.659 1.00 58.78 95 ALA A O 1
ATOM 745 N N . ALA A 1 96 ? 11.149 -15.160 -18.528 1.00 59.47 96 ALA A N 1
ATOM 746 C CA . ALA A 1 96 ? 11.738 -13.977 -19.159 1.00 59.47 96 ALA A CA 1
ATOM 747 C C . ALA A 1 96 ? 13.074 -13.518 -18.536 1.00 59.47 96 ALA A C 1
ATOM 749 O O . ALA A 1 96 ? 13.685 -12.587 -19.058 1.00 59.47 96 ALA A O 1
ATOM 750 N N . GLY A 1 97 ? 13.545 -14.161 -17.455 1.00 57.94 97 GLY A N 1
ATOM 751 C CA . GLY A 1 97 ? 14.928 -14.125 -16.940 1.00 57.94 97 GLY A CA 1
ATOM 752 C C . GLY A 1 97 ? 15.478 -12.770 -16.461 1.00 57.94 97 GLY A C 1
ATOM 753 O O . GLY A 1 97 ? 15.780 -12.601 -15.284 1.00 57.94 97 GLY A O 1
ATOM 754 N N . SER A 1 98 ? 15.629 -11.803 -17.367 1.00 62.66 98 SER A N 1
ATOM 755 C CA . SER A 1 98 ? 16.221 -10.487 -17.104 1.00 62.66 98 SER A CA 1
ATOM 756 C C . SER A 1 98 ? 15.293 -9.551 -16.322 1.00 62.66 98 SER A C 1
ATOM 758 O O . SER A 1 98 ? 15.766 -8.762 -15.510 1.00 62.66 98 SER A O 1
ATOM 760 N N . MET A 1 99 ? 13.976 -9.616 -16.551 1.00 65.31 99 MET A N 1
ATOM 761 C CA . MET A 1 99 ? 13.039 -8.600 -16.034 1.00 65.31 99 MET A CA 1
ATOM 762 C C . MET A 1 99 ? 12.669 -8.814 -14.560 1.00 65.31 99 MET A C 1
ATOM 764 O O . MET A 1 99 ? 12.536 -7.847 -13.812 1.00 65.31 99 MET A O 1
ATOM 768 N N . ALA A 1 100 ? 12.610 -10.071 -14.106 1.00 67.62 100 ALA A N 1
ATOM 769 C CA . ALA A 1 100 ? 12.420 -10.401 -12.692 1.00 67.62 100 ALA A CA 1
ATOM 770 C C . ALA A 1 100 ? 13.536 -9.812 -11.804 1.00 67.62 100 ALA A C 1
ATOM 772 O O . ALA A 1 100 ? 13.273 -9.402 -10.676 1.00 67.62 100 ALA A O 1
ATOM 773 N N . SER A 1 101 ? 14.766 -9.693 -12.326 1.00 72.81 101 SER A N 1
ATOM 774 C CA . SER A 1 101 ? 15.876 -9.066 -11.600 1.00 72.81 101 SER A CA 1
ATOM 775 C C . SER A 1 101 ? 15.668 -7.570 -11.358 1.00 72.81 101 SER A C 1
ATOM 777 O O . SER A 1 101 ? 16.123 -7.077 -10.330 1.00 72.81 101 SER A O 1
ATOM 779 N N . CYS A 1 102 ? 14.990 -6.844 -12.253 1.00 73.56 102 CYS A N 1
ATOM 780 C CA . CYS A 1 102 ? 14.693 -5.427 -12.034 1.00 73.56 102 CYS A CA 1
ATOM 781 C C . CYS A 1 102 ? 13.655 -5.242 -10.921 1.00 73.56 102 CYS A C 1
ATOM 783 O O . CYS A 1 102 ? 13.857 -4.408 -10.048 1.00 73.56 102 CYS A O 1
ATOM 785 N N . LEU A 1 103 ? 12.594 -6.055 -10.886 1.00 74.69 103 LEU A N 1
ATOM 786 C CA . LEU A 1 103 ? 11.581 -5.954 -9.825 1.00 74.69 103 LEU A CA 1
ATOM 787 C C . LEU A 1 103 ? 12.101 -6.360 -8.444 1.00 74.69 103 LEU A C 1
ATOM 789 O O . LEU A 1 103 ? 11.714 -5.752 -7.450 1.00 74.69 103 LEU A O 1
ATOM 793 N N . LEU A 1 104 ? 13.000 -7.347 -8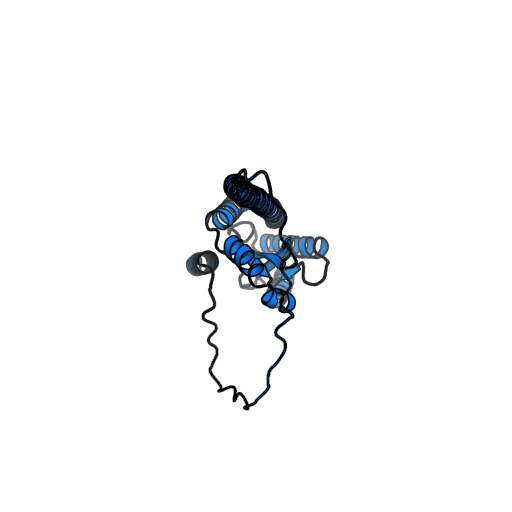.377 1.00 76.81 104 LEU A N 1
ATOM 794 C CA . LEU A 1 104 ? 13.683 -7.688 -7.128 1.00 76.81 104 LEU A CA 1
ATOM 795 C C . LEU A 1 104 ? 14.486 -6.493 -6.594 1.00 76.81 104 LEU A C 1
ATOM 797 O O . LEU A 1 104 ? 14.387 -6.196 -5.410 1.00 76.81 104 LEU A O 1
ATOM 801 N N . LYS A 1 105 ? 15.172 -5.740 -7.468 1.00 83.00 105 LYS A N 1
ATOM 802 C CA . LYS A 1 105 ? 15.888 -4.517 -7.068 1.00 83.00 105 LYS A CA 1
ATOM 803 C C . LYS A 1 105 ? 14.970 -3.440 -6.488 1.00 83.00 105 LYS A C 1
ATOM 805 O O . LYS A 1 105 ? 15.397 -2.800 -5.545 1.00 83.00 105 LYS A O 1
ATOM 810 N N . ILE A 1 106 ? 13.740 -3.259 -6.988 1.00 82.56 106 ILE A N 1
ATOM 811 C CA . ILE A 1 106 ? 12.774 -2.301 -6.400 1.00 82.56 106 ILE A CA 1
ATOM 812 C C . ILE A 1 106 ? 12.459 -2.674 -4.944 1.00 82.56 106 ILE A C 1
ATOM 814 O O . ILE A 1 106 ? 12.464 -1.823 -4.062 1.00 82.56 106 ILE A O 1
ATOM 818 N N . ALA A 1 107 ? 12.181 -3.954 -4.683 1.00 79.69 107 ALA A N 1
ATOM 819 C CA . ALA A 1 107 ? 11.812 -4.441 -3.350 1.00 79.69 107 ALA A CA 1
ATOM 820 C C . ALA A 1 107 ? 13.000 -4.532 -2.367 1.00 79.69 107 ALA A C 1
ATOM 822 O O . ALA A 1 107 ? 12.809 -4.578 -1.148 1.00 79.69 107 ALA A O 1
ATOM 823 N N . GLU A 1 108 ? 14.221 -4.574 -2.902 1.00 84.00 108 GLU A N 1
ATOM 824 C CA . GLU A 1 108 ? 15.492 -4.543 -2.168 1.00 84.00 108 GLU A CA 1
ATOM 825 C C . GLU A 1 108 ? 16.097 -3.127 -2.078 1.00 84.00 108 GLU A C 1
ATOM 827 O O . GLU A 1 108 ? 17.168 -2.962 -1.498 1.00 84.00 108 GLU A O 1
ATOM 832 N N . ASP A 1 109 ? 15.437 -2.103 -2.631 1.00 85.94 109 ASP A N 1
ATOM 833 C CA . ASP A 1 109 ? 15.893 -0.715 -2.562 1.00 85.94 109 ASP A CA 1
ATOM 834 C C . ASP A 1 109 ? 15.539 -0.114 -1.190 1.00 85.94 109 ASP A C 1
ATOM 836 O O . ASP A 1 109 ? 14.405 0.300 -0.918 1.00 85.94 109 ASP A O 1
ATOM 840 N N . ASP A 1 110 ? 16.540 -0.092 -0.308 1.00 86.50 110 ASP A N 1
ATOM 841 C CA . ASP A 1 110 ? 16.438 0.455 1.047 1.00 86.50 110 ASP A CA 1
ATOM 842 C C . ASP A 1 110 ? 16.066 1.953 1.055 1.00 86.50 110 ASP A C 1
ATOM 844 O O . ASP A 1 110 ? 15.470 2.424 2.024 1.00 86.50 110 ASP A O 1
ATOM 848 N N . HIS A 1 111 ? 16.373 2.718 -0.004 1.00 88.69 111 HIS A N 1
ATOM 849 C CA . HIS A 1 111 ? 16.024 4.140 -0.076 1.00 88.69 111 HIS A CA 1
ATOM 850 C C . HIS A 1 111 ? 14.541 4.338 -0.414 1.00 88.69 111 HIS A C 1
ATOM 852 O O . HIS A 1 111 ? 13.869 5.137 0.241 1.00 88.69 111 HIS A O 1
ATOM 858 N N . LEU A 1 112 ? 14.016 3.570 -1.375 1.00 89.88 112 LEU A N 1
ATOM 859 C CA . LEU A 1 112 ? 12.583 3.526 -1.683 1.00 89.88 112 LEU A CA 1
ATOM 860 C C . LEU A 1 112 ? 11.759 3.060 -0.478 1.00 89.88 112 LEU A C 1
ATOM 862 O O . LEU A 1 112 ? 10.798 3.727 -0.091 1.00 89.88 112 LEU A O 1
ATOM 866 N N . CYS A 1 113 ? 12.144 1.936 0.135 1.00 91.00 113 CYS A N 1
ATOM 867 C CA . CYS A 1 113 ? 11.438 1.398 1.298 1.00 91.00 113 CYS A CA 1
ATOM 868 C C . CYS A 1 113 ? 11.527 2.351 2.501 1.00 91.00 113 CYS A C 1
ATOM 870 O O . CYS A 1 113 ? 10.517 2.591 3.160 1.00 91.00 113 CYS A O 1
ATOM 872 N N . GLY A 1 114 ? 12.703 2.942 2.744 1.00 92.88 114 GLY A N 1
ATOM 873 C CA . GLY A 1 114 ? 12.912 3.934 3.799 1.00 92.88 114 GLY A CA 1
ATOM 874 C C . GLY A 1 114 ? 12.019 5.163 3.632 1.00 92.88 114 GLY A C 1
ATOM 875 O O . GLY A 1 114 ? 11.284 5.500 4.553 1.00 92.88 114 GLY A O 1
ATOM 876 N N . ARG A 1 115 ? 11.980 5.772 2.436 1.00 94.44 115 ARG A N 1
ATOM 877 C CA . ARG A 1 115 ? 11.111 6.932 2.162 1.00 94.44 115 ARG A CA 1
ATOM 878 C C . ARG A 1 115 ? 9.625 6.609 2.342 1.00 94.44 115 ARG A C 1
ATOM 880 O O . ARG A 1 115 ? 8.887 7.446 2.855 1.00 94.44 115 ARG A O 1
ATOM 887 N N . LEU A 1 116 ? 9.175 5.413 1.957 1.00 94.94 116 LEU A N 1
ATOM 888 C CA . LEU A 1 116 ? 7.788 4.992 2.191 1.00 94.94 116 LEU A CA 1
ATOM 889 C C . LEU A 1 116 ? 7.467 4.844 3.683 1.00 94.94 116 LEU A C 1
ATOM 891 O O . LEU A 1 116 ? 6.398 5.276 4.113 1.00 94.94 116 LEU A O 1
ATOM 895 N N . GLN A 1 117 ? 8.388 4.294 4.476 1.00 95.31 117 GLN A N 1
ATOM 896 C CA . GLN A 1 117 ? 8.210 4.167 5.923 1.00 95.31 117 GLN A CA 1
ATOM 897 C C . GLN A 1 117 ? 8.289 5.531 6.639 1.00 95.31 117 GLN A C 1
ATOM 899 O O . GLN A 1 117 ? 7.491 5.783 7.542 1.00 95.31 117 GLN A O 1
ATOM 904 N N . ASP A 1 118 ? 9.160 6.440 6.185 1.00 95.25 118 ASP A N 1
ATOM 905 C CA . ASP A 1 118 ? 9.234 7.831 6.655 1.00 95.25 118 ASP A CA 1
ATOM 906 C C . ASP A 1 118 ? 7.927 8.590 6.366 1.00 95.25 118 ASP A C 1
ATOM 908 O O . ASP A 1 118 ? 7.388 9.261 7.251 1.00 95.25 118 ASP A O 1
ATOM 912 N N . THR A 1 119 ? 7.372 8.471 5.152 1.00 95.19 119 THR A N 1
ATOM 913 C CA . THR A 1 119 ? 6.063 9.060 4.813 1.00 95.19 119 THR A CA 1
ATOM 914 C C . THR A 1 119 ? 4.947 8.422 5.644 1.00 95.19 119 THR A C 1
ATOM 916 O O . THR A 1 119 ? 4.060 9.134 6.118 1.00 95.19 119 THR A O 1
ATOM 919 N N . ALA A 1 120 ? 4.995 7.108 5.899 1.00 94.81 120 ALA A N 1
ATOM 92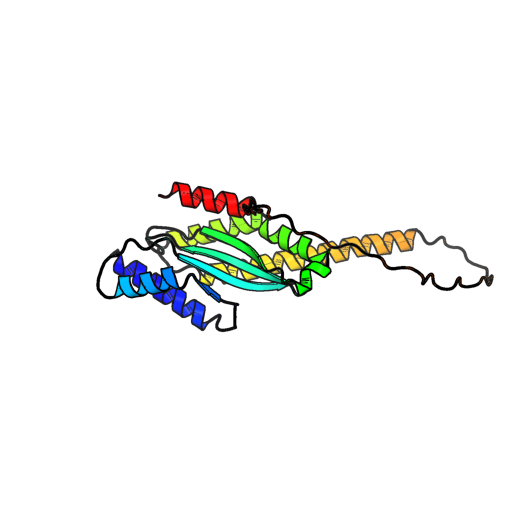0 C CA . ALA A 1 120 ? 4.006 6.433 6.741 1.00 94.81 120 ALA A CA 1
ATOM 921 C C . ALA A 1 120 ? 4.027 6.985 8.170 1.00 94.81 120 ALA A C 1
ATOM 923 O O . ALA A 1 120 ? 2.967 7.268 8.731 1.00 94.81 120 ALA A O 1
ATOM 924 N N . GLN A 1 121 ? 5.220 7.220 8.720 1.00 94.31 121 GLN A N 1
ATOM 925 C CA . GLN A 1 121 ? 5.402 7.835 10.029 1.00 94.31 121 GLN A CA 1
ATOM 926 C C . GLN A 1 121 ? 4.902 9.287 10.065 1.00 94.31 121 GLN A C 1
ATOM 928 O O . GLN A 1 121 ? 4.093 9.621 10.926 1.00 94.31 121 GLN A O 1
ATOM 933 N N . GLN A 1 122 ? 5.282 10.131 9.100 1.00 94.44 122 GLN A N 1
ATOM 934 C CA . GLN A 1 122 ? 4.838 11.536 9.031 1.00 94.44 122 GLN A CA 1
ATOM 935 C C . GLN A 1 122 ? 3.317 11.703 8.878 1.00 94.44 122 GLN A C 1
ATOM 937 O O . GLN A 1 122 ? 2.752 12.722 9.285 1.00 94.44 122 GLN A O 1
ATOM 942 N N . LEU A 1 123 ? 2.643 10.735 8.251 1.00 93.06 123 LEU A N 1
ATOM 943 C CA . LEU A 1 123 ? 1.184 10.717 8.149 1.00 93.06 123 LEU A CA 1
ATOM 944 C C . LEU A 1 123 ? 0.539 10.138 9.416 1.00 93.06 123 LEU A C 1
ATOM 946 O O . LEU A 1 123 ? -0.417 10.721 9.924 1.00 93.06 123 LEU A O 1
ATOM 950 N N . GLY A 1 124 ? 1.093 9.056 9.971 1.00 90.56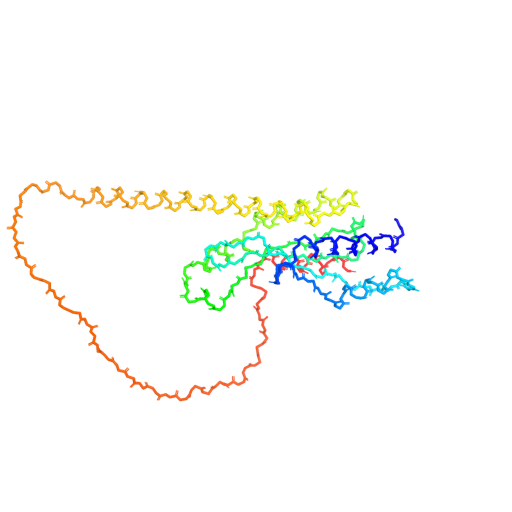 124 GLY A N 1
ATOM 951 C CA . GLY A 1 124 ? 0.619 8.443 11.215 1.00 90.56 124 GLY A CA 1
ATOM 952 C C . GLY A 1 124 ? 0.739 9.364 12.436 1.00 90.56 124 GLY A C 1
ATOM 953 O O . GLY A 1 124 ? -0.162 9.389 13.268 1.00 90.56 124 GLY A O 1
ATOM 954 N N . GLU A 1 125 ? 1.767 10.217 12.501 1.00 91.00 125 GLU A N 1
ATOM 955 C CA . GLU A 1 125 ? 1.928 11.250 13.543 1.00 91.00 125 GLU A CA 1
ATOM 956 C C . GLU A 1 125 ? 0.759 12.258 13.607 1.00 91.00 125 GLU A C 1
ATOM 958 O O . GLU A 1 125 ? 0.588 12.943 14.617 1.00 91.00 125 GLU A O 1
ATOM 963 N N . LYS A 1 126 ? -0.078 12.343 12.562 1.00 92.19 126 LYS A N 1
ATOM 964 C CA . LYS A 1 126 ? -1.286 13.186 12.536 1.00 92.19 126 LYS A CA 1
ATOM 965 C C . LYS A 1 126 ? -2.526 12.495 13.115 1.00 92.19 126 LYS A C 1
ATOM 967 O O . LYS A 1 126 ? -3.526 13.166 13.360 1.00 92.19 126 LYS A O 1
ATOM 972 N N . GLY A 1 127 ? -2.490 11.177 13.325 1.00 91.00 127 GLY A N 1
ATOM 973 C CA . GLY A 1 127 ? -3.663 10.384 13.707 1.00 91.00 127 GLY A CA 1
ATOM 974 C C . GLY A 1 127 ? -4.664 10.154 12.559 1.00 91.00 127 GLY A C 1
ATOM 975 O O . GLY A 1 127 ? -5.852 9.906 12.808 1.00 91.00 127 GLY A O 1
ATOM 976 N N . GLU A 1 128 ? -4.222 10.309 11.308 1.00 91.56 128 GLU A N 1
ATOM 977 C CA . GLU A 1 128 ? -5.044 10.297 10.090 1.00 91.56 128 GLU A CA 1
ATOM 978 C C . GLU A 1 128 ? -4.869 9.000 9.282 1.00 91.56 128 GLU A C 1
ATOM 980 O O . GLU A 1 128 ? -3.812 8.371 9.302 1.00 91.56 128 GLU A O 1
ATOM 985 N N . GLU A 1 129 ? -5.926 8.603 8.568 1.00 93.75 129 GLU A N 1
ATOM 986 C CA . GLU A 1 129 ? -5.879 7.516 7.580 1.00 93.75 129 GLU A CA 1
ATOM 987 C C . GLU A 1 129 ? -4.858 7.863 6.489 1.00 93.75 129 GLU A C 1
ATOM 989 O O . GLU A 1 129 ? -4.852 8.977 5.957 1.00 93.75 129 GLU A O 1
ATOM 994 N N . CYS A 1 130 ? -3.949 6.935 6.196 1.00 95.75 130 CYS A N 1
ATOM 995 C CA . CYS A 1 130 ? -2.736 7.233 5.435 1.00 95.75 130 CYS A CA 1
ATOM 996 C C . CYS A 1 130 ? -2.409 6.229 4.330 1.00 95.75 130 CYS A C 1
ATOM 998 O O . CYS A 1 130 ? -1.507 6.493 3.534 1.00 95.75 130 CYS A O 1
ATOM 1000 N N . MET A 1 131 ? -3.151 5.126 4.207 1.00 96.75 131 MET A N 1
ATOM 1001 C CA . MET A 1 131 ? -2.861 4.111 3.200 1.00 96.75 131 MET A CA 1
ATOM 1002 C C . MET A 1 131 ? -3.101 4.622 1.781 1.00 96.75 131 MET A C 1
ATOM 1004 O O . MET A 1 131 ? -2.299 4.329 0.898 1.00 96.75 131 MET A O 1
ATOM 1008 N N . LEU A 1 132 ? -4.143 5.427 1.542 1.00 95.88 132 LEU A N 1
ATOM 1009 C CA . LEU A 1 132 ? -4.378 5.999 0.210 1.00 95.88 132 LEU A CA 1
ATOM 1010 C C . LEU A 1 132 ? -3.257 6.975 -0.229 1.00 95.88 132 LEU A C 1
ATOM 1012 O O . LEU A 1 132 ? -2.721 6.767 -1.320 1.00 95.88 132 LEU A O 1
ATOM 1016 N N . PRO A 1 133 ? -2.827 7.963 0.588 1.00 96.19 133 PRO A N 1
ATOM 1017 C CA . PRO A 1 133 ? -1.627 8.753 0.300 1.00 96.19 133 PRO A CA 1
ATOM 1018 C C . PRO A 1 133 ? -0.353 7.915 0.115 1.00 96.19 133 PRO A C 1
ATOM 1020 O O . PRO A 1 133 ? 0.426 8.195 -0.791 1.00 96.19 133 PRO A O 1
ATOM 1023 N N . LEU A 1 134 ? -0.144 6.863 0.918 1.00 96.19 134 LEU A N 1
ATOM 1024 C CA . LEU A 1 134 ? 1.026 5.982 0.788 1.00 96.19 134 LEU A CA 1
ATOM 1025 C C . LEU A 1 134 ? 1.047 5.206 -0.530 1.00 96.19 134 LEU A C 1
ATOM 1027 O O . LEU A 1 134 ? 2.111 5.014 -1.113 1.00 96.19 134 LEU A O 1
ATOM 1031 N N . ILE A 1 135 ? -0.118 4.781 -1.022 1.00 96.12 135 ILE A N 1
ATOM 1032 C CA . ILE A 1 135 ? -0.242 4.130 -2.330 1.00 96.12 135 ILE A CA 1
ATOM 1033 C C . ILE A 1 135 ? 0.114 5.108 -3.458 1.00 96.12 135 ILE A C 1
ATOM 1035 O O . ILE A 1 135 ? 0.825 4.721 -4.384 1.00 96.12 135 ILE A O 1
ATOM 1039 N N . GLN A 1 136 ? -0.327 6.367 -3.365 1.00 95.12 136 GLN A N 1
ATOM 1040 C CA . GLN A 1 136 ? -0.004 7.414 -4.343 1.00 95.12 136 GLN A CA 1
ATOM 1041 C C . GLN A 1 136 ? 1.498 7.740 -4.345 1.00 95.12 136 GLN A C 1
ATOM 1043 O O . GLN A 1 136 ? 2.138 7.674 -5.392 1.00 95.12 136 GLN A O 1
ATOM 1048 N N . GLU A 1 137 ? 2.080 7.977 -3.167 1.00 95.06 137 GLU A N 1
ATOM 1049 C CA . GLU A 1 137 ? 3.523 8.186 -2.980 1.00 95.06 137 GLU A CA 1
ATOM 1050 C C . GLU A 1 137 ? 4.341 7.016 -3.557 1.00 95.06 137 GLU A C 1
ATOM 1052 O O . GLU A 1 137 ? 5.328 7.229 -4.262 1.00 95.06 137 GLU A O 1
ATOM 1057 N N . ALA A 1 138 ? 3.911 5.771 -3.318 1.00 94.62 138 ALA A N 1
ATOM 1058 C CA . ALA A 1 138 ? 4.568 4.580 -3.854 1.00 94.62 138 ALA A CA 1
ATOM 1059 C C . ALA A 1 138 ? 4.454 4.465 -5.383 1.00 94.62 138 ALA A C 1
ATOM 1061 O O . ALA A 1 138 ? 5.402 4.018 -6.028 1.00 94.62 138 ALA A O 1
ATOM 1062 N N . GLN A 1 139 ? 3.331 4.878 -5.979 1.00 93.31 139 GLN A N 1
ATOM 1063 C CA . GLN A 1 139 ? 3.171 4.934 -7.435 1.00 93.31 139 GLN A CA 1
ATOM 1064 C C . GLN A 1 139 ? 4.104 5.977 -8.065 1.00 93.31 139 GLN A C 1
ATOM 1066 O O . GLN A 1 139 ? 4.800 5.652 -9.026 1.00 93.31 139 GLN A O 1
ATOM 1071 N N . GLU A 1 140 ? 4.173 7.189 -7.507 1.00 93.38 140 GLU A N 1
ATOM 1072 C CA . GLU A 1 140 ? 5.070 8.252 -7.986 1.00 93.38 140 GLU A CA 1
ATOM 1073 C C . GLU A 1 140 ? 6.549 7.855 -7.859 1.00 93.38 140 GLU A C 1
ATOM 1075 O O . GLU A 1 140 ? 7.333 8.028 -8.795 1.00 93.38 140 GLU A O 1
ATOM 1080 N N . LEU A 1 141 ? 6.919 7.251 -6.727 1.00 91.88 141 LEU A N 1
ATOM 1081 C CA . LEU A 1 141 ? 8.262 6.736 -6.472 1.00 91.88 141 LEU A CA 1
ATOM 1082 C C . LEU A 1 141 ? 8.694 5.658 -7.465 1.00 91.88 141 LEU A C 1
ATOM 1084 O O . LEU A 1 141 ? 9.789 5.724 -8.024 1.00 91.88 141 LEU A O 1
ATOM 1088 N N . ILE A 1 142 ? 7.831 4.668 -7.691 1.00 90.06 142 ILE A N 1
ATOM 1089 C CA . ILE A 1 142 ? 8.104 3.581 -8.630 1.00 90.06 142 ILE A CA 1
ATOM 1090 C C . ILE A 1 142 ? 8.175 4.111 -10.062 1.00 90.06 142 ILE A C 1
ATOM 1092 O O . ILE A 1 142 ? 9.047 3.679 -10.813 1.00 90.06 142 ILE A O 1
ATOM 1096 N N . GLN A 1 143 ? 7.313 5.061 -10.438 1.00 88.56 143 GLN A N 1
ATOM 1097 C CA . GLN A 1 143 ? 7.363 5.693 -11.756 1.00 88.56 143 GLN A CA 1
ATOM 1098 C C . GLN A 1 143 ? 8.703 6.414 -11.971 1.00 88.56 143 GLN A C 1
ATOM 1100 O O . GLN A 1 143 ? 9.384 6.131 -12.953 1.00 88.56 143 GLN A O 1
ATOM 1105 N N . SER A 1 144 ? 9.138 7.244 -11.013 1.00 89.19 144 SER A N 1
ATOM 1106 C CA . SER A 1 144 ? 10.443 7.923 -11.070 1.00 89.19 144 SER A CA 1
ATOM 1107 C C . SER A 1 144 ? 11.603 6.933 -11.216 1.00 89.19 144 SER A C 1
ATOM 1109 O O . SER A 1 144 ? 12.477 7.128 -12.054 1.00 89.19 144 SER A O 1
ATOM 1111 N N . TRP A 1 145 ? 11.594 5.840 -10.447 1.00 87.88 145 TRP A N 1
ATOM 1112 C CA . TRP A 1 145 ? 12.630 4.802 -10.502 1.00 87.88 145 TRP A CA 1
ATOM 1113 C C . TRP A 1 145 ? 12.668 4.069 -11.855 1.00 87.88 145 TRP A C 1
ATOM 1115 O O . TRP A 1 145 ? 13.741 3.749 -12.374 1.00 87.88 145 TRP A O 1
ATOM 1125 N N . VAL A 1 146 ? 11.499 3.811 -12.455 1.00 84.94 146 VAL A N 1
ATOM 1126 C CA . VAL A 1 146 ? 11.389 3.226 -13.802 1.00 84.94 146 VAL A CA 1
ATOM 1127 C C . VAL A 1 146 ? 11.929 4.188 -14.857 1.00 84.94 146 VAL A C 1
ATOM 1129 O O . VAL A 1 146 ? 12.668 3.751 -15.743 1.00 84.94 146 VAL A O 1
ATOM 1132 N N . ASP A 1 147 ? 11.608 5.477 -14.749 1.00 85.62 147 ASP A N 1
ATOM 1133 C CA . ASP A 1 147 ? 12.073 6.509 -15.675 1.00 85.62 147 ASP A CA 1
ATOM 1134 C C . ASP A 1 147 ? 13.599 6.698 -15.585 1.00 85.62 147 ASP A C 1
ATOM 1136 O O . ASP A 1 147 ? 14.276 6.707 -16.617 1.00 85.62 147 ASP A O 1
ATOM 1140 N N . ASP A 1 148 ? 14.169 6.724 -14.375 1.00 84.50 148 ASP A N 1
ATOM 1141 C CA . ASP A 1 148 ? 15.621 6.782 -14.149 1.00 84.50 148 ASP A CA 1
ATOM 1142 C C . ASP A 1 148 ? 16.352 5.587 -14.788 1.00 84.50 148 ASP A C 1
ATOM 1144 O O . ASP A 1 148 ? 17.403 5.748 -15.418 1.00 84.50 148 ASP A O 1
ATOM 1148 N N . ILE A 1 149 ? 15.786 4.379 -14.695 1.00 80.88 149 ILE A N 1
ATOM 1149 C CA . ILE A 1 149 ? 16.352 3.178 -15.327 1.00 80.88 149 ILE A CA 1
ATOM 1150 C C . ILE A 1 149 ? 16.164 3.171 -16.843 1.00 80.88 149 ILE A C 1
ATOM 1152 O O . ILE A 1 149 ? 17.065 2.719 -17.554 1.00 80.88 149 ILE A O 1
ATOM 1156 N N . ALA A 1 150 ? 15.051 3.690 -17.360 1.00 78.88 150 ALA A N 1
ATOM 1157 C CA . ALA A 1 150 ? 14.864 3.860 -18.797 1.00 78.88 150 ALA A CA 1
ATOM 1158 C C . ALA A 1 150 ? 15.914 4.828 -19.372 1.00 78.88 150 ALA A C 1
ATOM 1160 O O . ALA A 1 150 ? 16.548 4.519 -20.382 1.00 78.88 150 ALA A O 1
ATOM 1161 N N . VAL A 1 151 ? 16.172 5.950 -18.691 1.00 76.19 151 VAL A N 1
ATOM 1162 C CA . VAL A 1 151 ? 17.221 6.915 -19.058 1.00 76.19 151 VAL A CA 1
ATOM 1163 C C . VAL A 1 151 ? 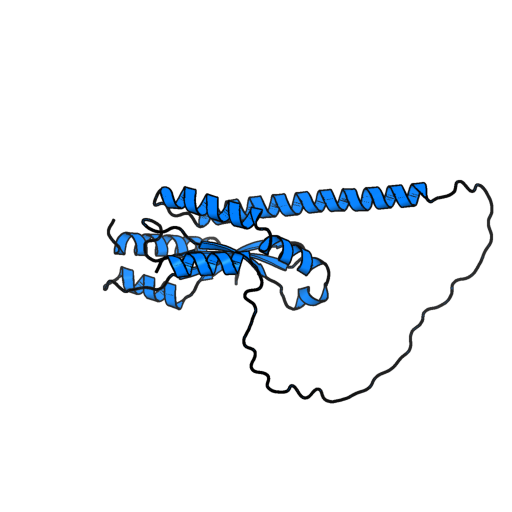18.617 6.292 -18.952 1.00 76.19 151 VAL A C 1
ATOM 1165 O O . VAL A 1 151 ? 19.400 6.395 -19.898 1.00 76.19 151 VAL A O 1
ATOM 1168 N N . ALA A 1 152 ? 18.930 5.593 -17.857 1.00 77.00 152 ALA A N 1
ATOM 1169 C CA . ALA A 1 152 ? 20.224 4.930 -17.680 1.00 77.00 152 ALA A CA 1
ATOM 1170 C C . ALA A 1 152 ? 20.471 3.828 -18.729 1.00 77.00 152 ALA A C 1
ATOM 1172 O O . ALA A 1 152 ? 21.585 3.699 -19.238 1.00 77.00 152 ALA A O 1
ATOM 1173 N N . GLY A 1 153 ? 19.435 3.067 -19.097 1.00 69.00 153 GLY A N 1
ATOM 1174 C CA . GLY A 1 153 ? 19.488 2.071 -20.168 1.00 69.00 153 GLY A CA 1
ATOM 1175 C C . GLY A 1 153 ? 19.743 2.700 -21.539 1.00 69.00 153 GLY A C 1
ATOM 1176 O O . GLY A 1 153 ? 20.634 2.255 -22.259 1.00 69.00 153 GLY A O 1
ATOM 1177 N N . LEU A 1 154 ? 19.033 3.786 -21.867 1.00 63.12 154 LEU A N 1
ATOM 1178 C CA . LEU A 1 154 ? 19.245 4.547 -23.104 1.00 63.12 154 LEU A CA 1
ATOM 1179 C C . LEU A 1 154 ? 20.656 5.149 -23.190 1.00 63.12 154 LEU A C 1
ATOM 1181 O O . LEU A 1 154 ? 21.243 5.163 -24.270 1.00 63.12 154 LEU A O 1
ATOM 1185 N N . MET A 1 155 ? 21.224 5.610 -22.071 1.00 62.34 155 MET A N 1
ATOM 1186 C CA . MET A 1 155 ? 22.616 6.073 -22.023 1.00 62.34 155 MET A CA 1
ATOM 1187 C C . MET A 1 155 ? 23.612 4.924 -22.215 1.00 62.34 155 MET A C 1
ATOM 1189 O O . MET A 1 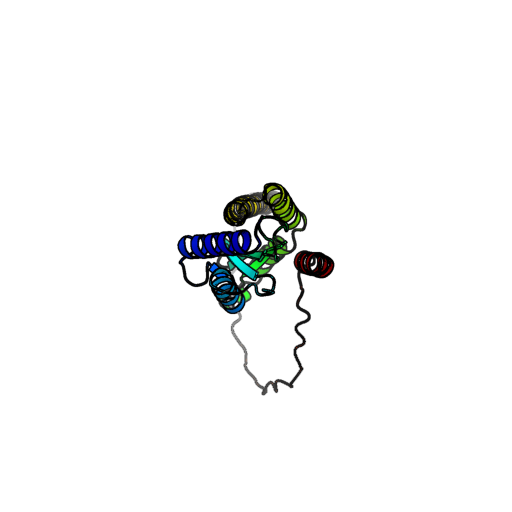155 ? 24.537 5.056 -23.012 1.00 62.34 155 MET A O 1
ATOM 1193 N N . ALA A 1 156 ? 23.400 3.780 -21.557 1.00 59.97 156 ALA A N 1
ATOM 1194 C CA . ALA A 1 156 ? 24.273 2.614 -21.687 1.00 59.97 156 ALA A CA 1
ATOM 1195 C C . ALA A 1 156 ? 24.273 2.021 -23.110 1.00 59.97 156 ALA A C 1
ATOM 1197 O O . ALA A 1 156 ? 25.335 1.656 -23.616 1.00 59.97 156 ALA A O 1
ATOM 1198 N N . ASP A 1 157 ? 23.118 1.958 -23.781 1.00 58.00 157 ASP A N 1
ATOM 1199 C CA . ASP A 1 157 ? 23.036 1.540 -25.187 1.00 58.00 157 ASP A CA 1
ATOM 1200 C C . ASP A 1 157 ? 23.510 2.640 -26.156 1.00 58.00 157 ASP A C 1
ATOM 1202 O O . ASP A 1 157 ? 24.053 2.327 -27.216 1.00 58.00 157 ASP A O 1
ATOM 1206 N N . GLY A 1 158 ? 23.403 3.919 -25.776 1.00 51.88 158 GLY A N 1
ATOM 1207 C CA . GLY A 1 158 ? 24.021 5.046 -26.478 1.00 51.88 158 GLY A CA 1
ATOM 1208 C C . GLY A 1 158 ? 25.548 4.943 -26.509 1.00 51.88 158 GLY A C 1
ATOM 1209 O O . GLY A 1 158 ? 26.137 4.964 -27.590 1.00 51.88 158 GLY A O 1
ATOM 1210 N N . ASP A 1 159 ? 26.186 4.725 -25.357 1.00 53.44 159 ASP A N 1
ATOM 1211 C CA . ASP A 1 159 ? 27.627 4.452 -25.262 1.00 53.44 159 ASP A CA 1
ATOM 1212 C C . ASP A 1 159 ? 28.017 3.192 -26.044 1.00 53.44 159 ASP A C 1
ATOM 1214 O O . ASP A 1 159 ? 29.083 3.140 -26.658 1.00 53.44 159 ASP A O 1
ATOM 1218 N N . ARG A 1 160 ? 27.140 2.185 -26.094 1.00 51.62 160 ARG A N 1
ATOM 1219 C CA . ARG A 1 160 ? 27.353 0.963 -26.877 1.00 51.62 160 ARG A CA 1
ATOM 1220 C C . ARG A 1 160 ? 27.315 1.221 -28.383 1.00 51.62 160 ARG A C 1
ATOM 1222 O O . ARG A 1 160 ? 28.179 0.722 -29.101 1.00 51.62 160 ARG A O 1
ATOM 1229 N N . LEU A 1 161 ? 26.368 2.028 -28.859 1.00 47.25 161 LEU A N 1
ATOM 1230 C CA . LEU A 1 161 ? 26.277 2.460 -30.257 1.00 47.25 161 LEU A CA 1
ATOM 1231 C C . LEU A 1 161 ? 27.449 3.367 -30.648 1.00 47.25 161 LEU A C 1
ATOM 1233 O O . LEU A 1 161 ? 28.008 3.194 -31.729 1.00 47.25 161 LEU A O 1
ATOM 1237 N N . VAL A 1 162 ? 27.875 4.276 -29.766 1.00 55.81 162 VAL A N 1
ATOM 1238 C CA . VAL A 1 162 ? 29.057 5.127 -29.976 1.00 55.81 162 VAL A CA 1
ATOM 1239 C C . VAL A 1 162 ? 30.342 4.296 -29.975 1.00 55.81 162 VAL A C 1
ATOM 1241 O O . VAL A 1 162 ? 31.184 4.498 -30.846 1.00 55.81 162 VAL A O 1
ATOM 1244 N N . ALA A 1 163 ? 30.487 3.314 -29.082 1.00 56.06 163 ALA A N 1
ATOM 1245 C CA . ALA A 1 163 ? 31.629 2.400 -29.069 1.00 56.06 163 ALA A CA 1
ATOM 1246 C C . ALA A 1 163 ? 31.670 1.495 -30.311 1.00 56.06 163 ALA A C 1
ATOM 1248 O O . ALA A 1 163 ? 32.748 1.262 -30.859 1.00 56.06 163 ALA A O 1
ATOM 1249 N N . MET A 1 164 ? 30.517 1.018 -30.797 1.00 52.69 164 MET A N 1
ATOM 1250 C CA . MET A 1 164 ? 30.437 0.277 -32.060 1.00 52.69 164 MET A CA 1
ATOM 1251 C C . MET A 1 164 ? 30.771 1.176 -33.256 1.00 52.69 164 MET A C 1
ATOM 1253 O O . MET A 1 164 ? 31.572 0.768 -34.088 1.00 52.69 164 MET A O 1
ATOM 1257 N N . ALA A 1 165 ? 30.258 2.410 -33.312 1.00 52.00 165 ALA A N 1
ATOM 1258 C CA . ALA A 1 165 ? 30.577 3.373 -34.370 1.00 52.00 165 ALA A CA 1
ATOM 1259 C C . ALA A 1 165 ? 32.061 3.792 -34.366 1.00 52.00 165 ALA A C 1
ATOM 1261 O O . ALA A 1 165 ? 32.672 3.887 -35.425 1.00 52.00 165 ALA A O 1
ATOM 1262 N N . ALA A 1 166 ? 32.668 3.967 -33.189 1.00 54.25 166 ALA A N 1
ATOM 1263 C CA . ALA A 1 166 ? 34.100 4.230 -33.027 1.00 54.25 166 ALA A CA 1
ATOM 1264 C C . ALA A 1 166 ? 34.991 3.000 -33.305 1.00 54.25 166 ALA A C 1
ATOM 1266 O O . ALA A 1 166 ? 36.210 3.136 -33.388 1.00 54.25 166 ALA A O 1
ATOM 1267 N N . SER A 1 167 ? 34.391 1.812 -33.448 1.00 50.09 167 SER A N 1
ATOM 1268 C CA . SER A 1 167 ? 35.066 0.564 -33.829 1.00 50.09 167 SER A CA 1
ATOM 1269 C C . SER A 1 167 ? 34.878 0.204 -35.307 1.00 50.09 167 SER A C 1
ATOM 1271 O O . SER A 1 167 ? 35.322 -0.866 -35.717 1.00 50.09 167 SER A O 1
ATOM 1273 N N . ILE A 1 168 ? 34.235 1.064 -36.109 1.00 46.72 168 ILE A N 1
ATOM 1274 C CA . ILE A 1 168 ? 34.213 0.944 -37.572 1.00 46.72 168 ILE A CA 1
ATOM 1275 C C . ILE A 1 168 ? 35.517 1.567 -38.097 1.00 46.72 168 ILE A C 1
ATOM 1277 O O . ILE A 1 168 ? 35.680 2.786 -37.983 1.00 46.72 168 ILE A O 1
ATOM 1281 N N . PRO A 1 169 ? 36.458 0.787 -38.664 1.00 46.22 169 PRO A N 1
ATOM 1282 C CA . PRO A 1 169 ? 37.568 1.363 -39.406 1.00 46.22 169 PRO A CA 1
ATOM 1283 C C . PRO A 1 169 ? 37.003 2.068 -40.638 1.00 46.22 169 PRO A C 1
ATOM 1285 O O . PRO A 1 169 ? 36.101 1.549 -41.296 1.00 46.22 169 PRO A O 1
ATOM 1288 N N . GLY A 1 170 ? 37.540 3.241 -40.963 1.00 51.03 170 GLY A N 1
ATOM 1289 C CA . GLY A 1 170 ? 37.272 3.894 -42.241 1.00 51.03 170 GLY A CA 1
ATOM 1290 C C . GLY A 1 170 ? 38.014 3.189 -43.373 1.00 51.03 170 GLY A C 1
ATOM 1291 O O . GLY A 1 170 ? 38.969 3.757 -43.892 1.00 51.03 170 GLY A O 1
ATOM 1292 N N . ASP A 1 171 ? 37.591 1.972 -43.714 1.00 43.56 171 ASP A N 1
ATOM 1293 C CA . ASP A 1 171 ? 38.008 1.283 -44.935 1.00 43.56 171 ASP A CA 1
ATOM 1294 C C . ASP A 1 171 ? 37.044 1.673 -46.065 1.00 43.56 171 ASP A C 1
ATOM 1296 O O . ASP A 1 171 ? 35.908 1.200 -46.158 1.00 43.56 171 ASP A O 1
ATOM 1300 N N . GLU A 1 172 ? 37.506 2.600 -46.903 1.00 50.91 172 GLU A N 1
ATOM 1301 C CA . GLU A 1 172 ? 36.991 2.789 -48.258 1.00 50.91 172 GLU A CA 1
ATOM 1302 C C . GLU A 1 172 ? 37.553 1.654 -49.139 1.00 50.91 172 GLU A C 1
ATOM 1304 O O . GLU A 1 172 ? 38.754 1.400 -49.083 1.00 50.91 172 GLU A O 1
ATOM 1309 N N . ASP A 1 173 ? 36.694 1.019 -49.952 1.00 44.38 173 ASP A N 1
ATOM 1310 C CA . ASP A 1 173 ? 36.986 -0.091 -50.889 1.00 44.38 173 ASP A CA 1
ATOM 1311 C C . ASP A 1 173 ? 37.471 -1.415 -50.225 1.00 44.38 173 ASP A C 1
ATOM 1313 O O . ASP A 1 173 ? 38.416 -1.456 -49.452 1.00 44.38 173 ASP A O 1
ATOM 1317 N N . GLU A 1 174 ? 36.877 -2.594 -50.448 1.00 42.09 174 GLU A N 1
ATOM 1318 C CA . GLU A 1 174 ? 36.482 -3.190 -51.731 1.00 42.09 174 GLU A CA 1
ATOM 1319 C C . GLU A 1 174 ? 35.484 -4.367 -51.524 1.00 42.09 174 GLU A C 1
ATOM 1321 O O . GLU A 1 174 ? 35.248 -4.825 -50.405 1.00 42.09 174 GLU A O 1
ATOM 1326 N N . VAL A 1 175 ? 34.865 -4.867 -52.602 1.00 50.41 175 VAL A N 1
ATOM 1327 C CA . VAL A 1 175 ? 33.788 -5.882 -52.547 1.00 50.41 175 VAL A CA 1
ATOM 1328 C C . VAL A 1 175 ? 34.322 -7.297 -52.811 1.00 50.41 175 VAL A C 1
ATOM 1330 O O . VAL A 1 175 ? 34.689 -7.597 -53.945 1.00 50.41 175 VAL A O 1
ATOM 1333 N N . GLU A 1 176 ? 34.242 -8.206 -51.830 1.00 41.25 176 GLU A N 1
ATOM 1334 C CA . GLU A 1 176 ? 34.369 -9.658 -52.064 1.00 41.25 176 GLU A CA 1
ATOM 1335 C C . GLU A 1 176 ? 33.196 -10.468 -51.482 1.00 41.25 176 GLU A C 1
ATOM 1337 O O . GLU A 1 176 ? 32.859 -10.391 -50.299 1.00 41.25 176 GLU A O 1
ATOM 1342 N N . ASP A 1 177 ? 32.591 -11.289 -52.346 1.00 46.44 177 ASP A N 1
ATOM 1343 C CA . ASP A 1 177 ? 31.573 -12.289 -52.010 1.00 46.44 177 ASP A CA 1
ATOM 1344 C C . ASP A 1 177 ? 32.156 -13.402 -51.121 1.00 46.44 177 ASP A C 1
ATOM 1346 O O . ASP A 1 177 ? 33.157 -14.035 -51.471 1.00 46.44 177 ASP A O 1
ATOM 1350 N N . SER A 1 178 ? 31.471 -13.761 -50.029 1.00 42.84 178 SER A N 1
ATOM 1351 C CA . SER A 1 178 ? 31.649 -15.082 -49.408 1.00 42.84 178 SER A CA 1
ATOM 1352 C C . SER A 1 178 ? 30.414 -15.585 -48.643 1.00 42.84 178 SER A C 1
ATOM 1354 O O . SER A 1 178 ? 29.629 -14.788 -48.128 1.00 42.84 178 SER A O 1
ATOM 1356 N N . PRO A 1 179 ? 30.177 -16.914 -48.614 1.00 45.84 179 PRO A N 1
ATOM 1357 C CA . PRO A 1 179 ? 28.824 -17.453 -48.496 1.00 45.84 179 PRO A CA 1
ATOM 1358 C C . PRO A 1 179 ? 28.362 -17.770 -47.066 1.00 45.84 179 PRO A C 1
ATOM 1360 O O . PRO A 1 179 ? 29.136 -18.146 -46.187 1.00 45.84 179 PRO A O 1
ATOM 1363 N N . MET A 1 180 ? 27.039 -17.732 -46.882 1.00 49.28 180 MET A N 1
ATOM 1364 C CA . MET A 1 180 ? 26.342 -18.153 -45.661 1.00 49.28 180 MET A CA 1
ATOM 1365 C C . MET A 1 180 ? 26.607 -19.622 -45.266 1.00 49.28 180 MET A C 1
ATOM 1367 O O . MET A 1 180 ? 26.379 -20.519 -46.085 1.00 49.28 180 MET A O 1
ATOM 1371 N N . PRO A 1 181 ? 26.916 -19.914 -43.988 1.00 46.09 181 PRO A N 1
ATOM 1372 C CA . PRO A 1 181 ? 26.724 -21.238 -43.406 1.00 46.09 181 PRO A CA 1
ATOM 1373 C C . PRO A 1 181 ? 25.273 -21.438 -42.918 1.00 46.09 181 PRO A C 1
ATOM 1375 O O . PRO A 1 181 ? 24.669 -20.569 -42.290 1.00 46.09 181 PRO A O 1
ATOM 1378 N N . ALA A 1 182 ? 24.713 -22.613 -43.211 1.00 51.38 182 ALA A N 1
ATOM 1379 C CA . ALA A 1 182 ? 23.338 -23.013 -42.886 1.00 51.38 182 ALA A CA 1
ATOM 1380 C C . ALA A 1 182 ? 23.175 -23.486 -41.408 1.00 51.38 182 ALA A C 1
ATOM 1382 O O . ALA A 1 182 ? 24.174 -23.674 -40.712 1.00 51.38 182 ALA A O 1
ATOM 1383 N N . PRO A 1 183 ? 21.941 -23.676 -40.885 1.00 49.00 183 PRO A N 1
ATOM 1384 C CA . PRO A 1 183 ? 21.692 -23.707 -39.440 1.00 49.00 183 PRO A CA 1
ATOM 1385 C C . PRO A 1 183 ? 21.911 -25.078 -38.778 1.00 49.00 183 PRO A C 1
ATOM 1387 O O . PRO A 1 183 ? 21.550 -26.124 -39.319 1.00 49.00 183 PRO A O 1
ATOM 1390 N N . LEU A 1 184 ? 22.398 -25.063 -37.533 1.00 44.19 184 LEU A N 1
ATOM 1391 C CA . LEU A 1 184 ? 22.553 -26.254 -36.690 1.00 44.19 184 LEU A CA 1
ATOM 1392 C C . LEU A 1 184 ? 21.235 -26.645 -35.992 1.00 44.19 184 LEU A C 1
ATOM 1394 O O . LEU A 1 184 ? 20.945 -26.198 -34.885 1.00 44.19 184 LEU A O 1
ATOM 1398 N N . TRP A 1 185 ? 20.468 -27.544 -36.617 1.00 47.94 185 TRP A N 1
ATOM 1399 C CA . TRP A 1 185 ? 19.356 -28.276 -35.988 1.00 47.94 185 TRP A CA 1
ATOM 1400 C C . TRP A 1 185 ? 19.630 -29.789 -35.975 1.00 47.94 185 TRP A C 1
ATOM 1402 O O . TRP A 1 185 ? 19.678 -30.388 -37.047 1.00 47.94 185 TRP A O 1
ATOM 1412 N N . GLN A 1 186 ? 19.754 -30.381 -34.771 1.00 42.00 186 GLN A N 1
ATOM 1413 C CA . GLN A 1 186 ? 19.770 -31.817 -34.355 1.00 42.00 186 GLN A CA 1
ATOM 1414 C C . GLN A 1 186 ? 20.756 -31.949 -33.167 1.00 42.00 186 GLN A C 1
ATOM 1416 O O . GLN A 1 186 ? 21.820 -31.353 -33.229 1.00 42.00 186 GLN A O 1
ATOM 1421 N N . GLY A 1 187 ? 20.569 -32.686 -32.064 1.00 37.81 187 GLY A N 1
ATOM 1422 C CA . GLY A 1 187 ? 19.501 -33.514 -31.466 1.00 37.81 187 GLY A CA 1
ATOM 1423 C C . GLY A 1 187 ? 19.926 -33.823 -29.999 1.00 37.81 187 GLY A C 1
ATOM 1424 O O . GLY A 1 187 ? 20.924 -33.275 -29.551 1.00 37.81 187 GLY A O 1
ATOM 1425 N N . ARG A 1 188 ? 19.308 -34.665 -29.155 1.00 36.94 188 ARG A N 1
ATOM 1426 C CA . ARG A 1 188 ? 18.164 -35.608 -29.205 1.00 36.94 188 ARG A CA 1
ATOM 1427 C C . ARG A 1 188 ? 17.563 -35.730 -27.770 1.00 36.94 188 ARG A C 1
ATOM 1429 O O . ARG A 1 188 ? 17.987 -35.028 -26.863 1.00 36.94 188 ARG A O 1
ATOM 1436 N N . ARG A 1 189 ? 16.573 -36.612 -27.548 1.00 45.94 189 ARG A N 1
ATOM 1437 C CA . ARG A 1 189 ? 15.907 -36.874 -26.243 1.00 45.94 189 ARG A CA 1
ATOM 1438 C C . ARG A 1 189 ? 16.500 -38.072 -25.477 1.00 45.94 189 ARG A C 1
ATOM 1440 O O . ARG A 1 189 ? 16.822 -39.058 -26.133 1.00 45.94 189 ARG A O 1
ATOM 1447 N N . ALA A 1 190 ? 16.465 -38.025 -24.137 1.00 40.91 190 ALA A N 1
ATOM 1448 C CA . ALA A 1 190 ? 16.142 -39.094 -23.155 1.00 40.91 190 ALA A CA 1
ATOM 1449 C C . ALA A 1 190 ? 16.689 -38.678 -21.764 1.00 40.91 190 ALA A C 1
ATOM 1451 O O . ALA A 1 190 ? 17.724 -38.031 -21.705 1.00 40.91 190 ALA A O 1
ATOM 1452 N N . GLY A 1 191 ? 16.100 -38.993 -20.608 1.00 40.84 191 GLY A N 1
ATOM 1453 C CA . GLY A 1 191 ? 14.904 -39.788 -20.319 1.00 40.84 191 GLY A CA 1
ATOM 1454 C C . GLY A 1 191 ? 15.075 -40.522 -18.982 1.00 40.84 191 GLY A C 1
ATOM 1455 O O . GLY A 1 191 ? 15.686 -41.584 -18.951 1.00 40.84 191 GLY A O 1
ATOM 1456 N N . GLY A 1 192 ? 14.546 -39.971 -17.885 1.00 45.22 192 GLY A N 1
ATOM 1457 C CA . GLY A 1 192 ? 14.593 -40.593 -16.556 1.00 45.22 192 GLY A CA 1
ATOM 1458 C C . GLY A 1 192 ? 13.555 -39.975 -15.607 1.00 45.22 192 GLY A C 1
ATOM 1459 O O . GLY A 1 192 ? 13.321 -38.769 -15.692 1.00 45.22 192 GLY A O 1
ATOM 1460 N N . PRO A 1 193 ? 12.892 -40.764 -14.740 1.00 47.03 193 PRO A N 1
ATOM 1461 C CA . PRO A 1 193 ? 11.867 -40.249 -13.838 1.00 47.03 193 PRO A CA 1
ATOM 1462 C C . PRO A 1 193 ? 12.502 -39.458 -12.688 1.00 47.03 193 PRO A C 1
ATOM 1464 O O . PRO A 1 193 ? 13.257 -40.006 -11.885 1.00 47.03 193 PRO A O 1
ATOM 1467 N N . VAL A 1 194 ? 12.168 -38.172 -12.577 1.00 50.28 194 VAL A N 1
ATOM 1468 C CA . VAL A 1 194 ? 12.594 -37.335 -11.448 1.00 50.28 194 VAL A CA 1
ATOM 1469 C C . VAL A 1 194 ? 11.739 -37.681 -10.229 1.00 50.28 194 VAL A C 1
ATOM 1471 O O . VAL A 1 194 ? 10.640 -37.161 -10.047 1.00 50.28 194 VAL A O 1
ATOM 1474 N N . THR A 1 195 ? 12.237 -38.575 -9.376 1.00 46.00 195 THR A N 1
ATOM 1475 C CA . THR A 1 195 ? 11.650 -38.813 -8.052 1.00 46.00 195 THR A CA 1
ATOM 1476 C C . THR A 1 195 ? 11.824 -37.575 -7.177 1.00 46.00 195 THR A C 1
ATOM 1478 O O . THR A 1 195 ? 12.897 -37.351 -6.614 1.00 46.00 195 THR A O 1
ATOM 1481 N N . LEU A 1 196 ? 10.754 -36.789 -7.038 1.00 49.06 196 LEU A N 1
ATOM 1482 C CA . LEU A 1 196 ? 10.652 -35.701 -6.067 1.00 49.06 196 LEU A CA 1
ATOM 1483 C C . LEU A 1 196 ? 10.704 -36.271 -4.642 1.00 49.06 196 LEU A C 1
ATOM 1485 O O . LEU A 1 196 ? 9.699 -36.697 -4.072 1.00 49.06 196 LEU A O 1
ATOM 1489 N N . GLY A 1 197 ? 11.906 -36.302 -4.067 1.00 39.81 197 GLY A N 1
ATOM 1490 C CA . GLY A 1 197 ? 12.101 -36.643 -2.664 1.00 39.81 197 GLY A CA 1
ATOM 1491 C C . GLY A 1 197 ? 11.406 -35.621 -1.765 1.00 39.81 197 GLY A C 1
ATOM 1492 O O . GLY A 1 197 ? 11.567 -34.416 -1.956 1.00 39.81 197 GLY A O 1
ATOM 1493 N N . ARG A 1 198 ? 10.655 -36.098 -0.763 1.00 51.28 198 ARG A N 1
ATOM 1494 C CA . ARG A 1 198 ? 9.972 -35.255 0.231 1.00 51.28 198 ARG A CA 1
ATOM 1495 C C . ARG A 1 198 ? 10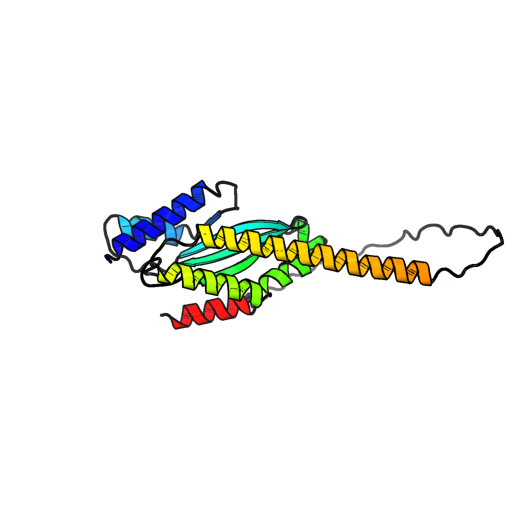.988 -34.508 1.103 1.00 51.28 198 ARG A C 1
ATOM 1497 O O . ARG A 1 198 ? 11.322 -34.954 2.197 1.00 51.28 198 ARG A O 1
ATOM 1504 N N . ARG A 1 199 ? 11.473 -33.361 0.630 1.00 43.22 199 ARG A N 1
ATOM 1505 C CA . ARG A 1 199 ? 12.122 -32.358 1.476 1.00 43.22 199 ARG A CA 1
ATOM 1506 C C . ARG A 1 199 ? 11.042 -31.456 2.054 1.00 43.22 199 ARG A C 1
ATOM 1508 O O . ARG A 1 199 ? 10.277 -30.859 1.305 1.00 43.22 199 ARG A O 1
ATOM 1515 N N . ALA A 1 200 ? 10.988 -31.368 3.381 1.00 38.94 200 ALA A N 1
ATOM 1516 C CA . ALA A 1 200 ? 10.191 -30.356 4.055 1.00 38.94 200 ALA A CA 1
ATOM 1517 C C . ALA A 1 200 ? 10.726 -28.977 3.646 1.00 38.94 200 ALA A C 1
ATOM 1519 O O . ALA A 1 200 ? 11.839 -28.605 4.024 1.00 38.94 200 ALA A O 1
ATOM 1520 N N . MET A 1 201 ? 9.960 -28.243 2.838 1.00 35.69 201 MET A N 1
ATOM 1521 C CA . MET A 1 201 ? 10.287 -26.864 2.500 1.00 35.69 201 MET A CA 1
ATOM 1522 C C . MET A 1 201 ? 9.900 -25.969 3.672 1.00 35.69 201 MET A C 1
ATOM 1524 O O . MET A 1 201 ? 8.827 -25.377 3.693 1.00 35.69 201 MET A O 1
ATOM 1528 N N . PHE A 1 202 ? 10.804 -25.853 4.644 1.00 41.59 202 PHE A N 1
ATOM 1529 C CA . PHE A 1 202 ? 10.862 -24.645 5.455 1.00 41.59 202 PHE A CA 1
ATOM 1530 C C . PHE A 1 202 ? 11.247 -23.508 4.510 1.00 41.59 202 PHE A C 1
ATOM 1532 O O . PHE A 1 202 ? 12.409 -23.408 4.108 1.00 41.59 202 PHE A O 1
ATOM 1539 N N . SER A 1 203 ? 10.273 -22.695 4.113 1.00 40.12 203 SER A N 1
ATOM 1540 C CA . SER A 1 203 ? 10.461 -21.548 3.229 1.00 40.12 203 SER A CA 1
ATOM 1541 C C . SER A 1 203 ? 11.341 -20.496 3.908 1.00 40.12 203 SER A C 1
ATOM 1543 O O . SER A 1 203 ? 10.848 -19.558 4.529 1.00 40.12 203 SER A O 1
ATOM 1545 N N . HIS A 1 204 ? 12.662 -20.629 3.758 1.00 45.84 204 HIS A N 1
ATOM 1546 C CA . HIS A 1 204 ? 13.677 -19.654 4.183 1.00 45.84 204 HIS A CA 1
ATOM 1547 C C . HIS A 1 204 ? 13.685 -18.415 3.261 1.00 45.84 204 HIS A C 1
ATOM 1549 O O . HIS A 1 204 ? 14.732 -17.887 2.897 1.00 45.84 204 HIS A O 1
ATOM 1555 N N . HIS A 1 205 ? 12.497 -17.960 2.865 1.00 47.22 205 HIS A N 1
ATOM 1556 C CA . HIS A 1 205 ? 12.266 -16.897 1.896 1.00 47.22 205 HIS A CA 1
ATOM 1557 C C . HIS A 1 205 ? 11.640 -15.660 2.555 1.00 47.22 205 HIS A C 1
ATOM 1559 O O . HIS A 1 205 ? 10.726 -15.039 2.026 1.00 47.22 205 HIS A O 1
ATOM 1565 N N . ILE A 1 206 ? 12.222 -15.242 3.684 1.00 53.19 206 ILE A N 1
ATOM 1566 C CA . ILE A 1 206 ? 12.280 -13.815 4.035 1.00 53.19 206 ILE A CA 1
ATOM 1567 C C . ILE A 1 206 ? 13.501 -13.257 3.284 1.00 53.19 206 ILE A C 1
ATOM 1569 O O . ILE A 1 206 ? 14.594 -13.144 3.854 1.00 53.19 206 ILE A O 1
ATOM 1573 N N . ILE A 1 207 ? 13.324 -13.082 1.965 1.00 57.25 207 ILE A N 1
ATOM 1574 C CA . ILE A 1 207 ? 14.410 -12.822 1.001 1.00 57.25 207 ILE A CA 1
ATOM 1575 C C . ILE A 1 207 ? 14.912 -11.382 1.126 1.00 57.25 207 ILE A C 1
ATOM 1577 O O . ILE A 1 207 ? 16.107 -11.183 1.318 1.00 57.25 207 ILE A O 1
ATOM 1581 N N . ALA A 1 208 ? 14.004 -10.404 1.086 1.00 59.59 208 ALA A N 1
ATOM 1582 C CA . ALA A 1 208 ? 14.366 -8.994 1.144 1.00 59.59 208 ALA A CA 1
ATOM 1583 C C . ALA A 1 208 ? 14.843 -8.582 2.559 1.00 59.59 208 ALA A C 1
ATOM 1585 O O . ALA A 1 208 ? 14.164 -8.900 3.549 1.00 59.59 208 ALA A O 1
ATOM 1586 N N . PRO A 1 209 ? 15.981 -7.866 2.686 1.00 66.50 209 PRO A N 1
ATOM 1587 C CA . PRO A 1 209 ? 16.427 -7.273 3.949 1.00 66.50 209 PRO A CA 1
ATOM 1588 C C . PRO A 1 209 ? 15.384 -6.322 4.547 1.00 66.50 209 PRO A C 1
ATOM 1590 O O . PRO A 1 209 ? 15.090 -6.440 5.736 1.00 66.50 209 PRO A O 1
ATOM 1593 N N . SER A 1 210 ? 14.756 -5.493 3.706 1.00 65.88 210 SER A N 1
ATOM 1594 C CA . SER A 1 210 ? 13.636 -4.597 4.028 1.00 65.88 210 SER A CA 1
ATOM 1595 C C . SER A 1 210 ? 12.499 -5.331 4.751 1.00 65.88 210 SER A C 1
ATOM 1597 O O . SER A 1 210 ? 12.191 -5.025 5.901 1.00 65.88 210 SER A O 1
ATOM 1599 N N . LYS A 1 211 ? 11.960 -6.408 4.159 1.00 68.19 211 LYS A N 1
ATOM 1600 C CA . LYS A 1 211 ? 10.922 -7.251 4.785 1.00 68.19 211 LYS A CA 1
ATOM 1601 C C . LYS A 1 211 ? 11.375 -7.862 6.118 1.00 68.19 211 LYS A C 1
ATOM 1603 O O . LYS A 1 211 ? 10.577 -8.001 7.041 1.00 68.19 211 LYS A O 1
ATOM 1608 N N . ARG A 1 212 ? 12.654 -8.232 6.254 1.00 73.00 212 ARG A N 1
ATOM 1609 C CA . ARG A 1 212 ? 13.200 -8.743 7.526 1.00 73.00 212 ARG A CA 1
ATOM 1610 C C . ARG A 1 212 ? 13.309 -7.651 8.590 1.00 73.00 212 ARG A C 1
ATOM 1612 O O . ARG A 1 212 ? 13.164 -7.967 9.768 1.00 73.00 212 ARG A O 1
ATOM 1619 N N . GLN A 1 213 ? 13.606 -6.418 8.198 1.00 71.00 213 GLN A N 1
ATOM 1620 C CA . GLN A 1 213 ? 13.662 -5.275 9.100 1.00 71.00 213 GLN A CA 1
ATOM 1621 C C . GLN A 1 213 ? 12.255 -4.872 9.556 1.00 71.00 213 GLN A C 1
ATOM 1623 O O . GLN A 1 213 ? 12.012 -4.883 10.758 1.00 71.00 213 GLN A O 1
ATOM 1628 N N . ALA A 1 214 ? 11.310 -4.721 8.627 1.00 67.69 214 ALA A N 1
ATOM 1629 C CA . ALA A 1 214 ? 9.889 -4.509 8.908 1.00 67.69 214 ALA A CA 1
ATOM 1630 C C . ALA A 1 214 ? 9.316 -5.533 9.914 1.00 67.69 214 ALA A C 1
ATOM 1632 O O . ALA A 1 214 ? 8.707 -5.163 10.915 1.00 67.69 214 ALA A O 1
ATOM 1633 N N . ILE A 1 215 ? 9.580 -6.834 9.712 1.00 69.94 215 ILE A N 1
ATOM 1634 C CA . ILE A 1 215 ? 9.147 -7.896 10.644 1.00 69.94 215 ILE A CA 1
ATOM 1635 C C . ILE A 1 215 ? 9.808 -7.762 12.028 1.00 69.94 215 ILE A C 1
ATOM 1637 O O . ILE A 1 215 ? 9.179 -8.088 13.031 1.00 69.94 215 ILE A O 1
ATOM 1641 N N . LYS A 1 216 ? 11.066 -7.307 12.112 1.00 72.50 216 LYS A N 1
ATOM 1642 C CA . LYS A 1 216 ? 11.756 -7.097 13.398 1.00 72.50 216 LYS A CA 1
ATOM 1643 C C . LYS A 1 216 ? 11.236 -5.878 14.150 1.00 72.50 216 LYS A C 1
ATOM 1645 O O . LYS A 1 216 ? 11.173 -5.933 15.369 1.00 72.50 216 LYS A O 1
ATOM 1650 N N . GLU A 1 217 ? 10.930 -4.798 13.440 1.00 69.12 217 GLU A N 1
ATOM 1651 C CA . GLU A 1 217 ? 10.391 -3.562 14.015 1.00 69.12 217 GLU A CA 1
ATOM 1652 C C . GLU A 1 217 ? 8.968 -3.803 14.533 1.00 69.12 217 GLU A C 1
ATOM 1654 O O . GLU A 1 217 ? 8.672 -3.491 15.685 1.00 69.12 217 GLU A O 1
ATOM 1659 N N . TRP A 1 218 ? 8.140 -4.506 13.752 1.00 66.94 218 TRP A N 1
ATOM 1660 C CA . TRP A 1 218 ? 6.846 -5.016 14.208 1.00 66.94 218 TRP A CA 1
ATOM 1661 C C . TRP A 1 218 ? 6.977 -5.930 15.442 1.00 66.94 218 TRP A C 1
ATOM 1663 O O . TRP A 1 218 ? 6.383 -5.653 16.477 1.00 66.94 218 TRP A O 1
ATOM 1673 N N . ALA A 1 219 ? 7.839 -6.952 15.408 1.00 63.91 219 ALA A N 1
ATOM 1674 C CA . ALA A 1 219 ? 8.040 -7.861 16.546 1.00 63.91 219 ALA A CA 1
ATOM 1675 C C . ALA A 1 219 ? 8.744 -7.223 17.770 1.00 63.91 219 ALA A C 1
ATOM 1677 O O . ALA A 1 219 ? 8.970 -7.907 18.767 1.00 63.91 219 ALA A O 1
ATOM 1678 N N . ALA A 1 220 ? 9.133 -5.947 17.690 1.00 65.88 220 ALA A N 1
ATOM 1679 C CA . ALA A 1 220 ? 9.674 -5.157 18.795 1.00 65.88 220 ALA A CA 1
ATOM 1680 C C . ALA A 1 220 ? 8.670 -4.122 19.347 1.00 65.88 220 ALA A C 1
ATOM 1682 O O . ALA A 1 220 ? 9.041 -3.343 20.226 1.00 65.88 220 ALA A O 1
ATOM 1683 N N . THR A 1 221 ? 7.435 -4.094 18.827 1.00 50.25 221 THR A N 1
ATOM 1684 C CA . THR A 1 221 ? 6.342 -3.215 19.291 1.00 50.25 221 THR A CA 1
ATOM 1685 C C . THR A 1 221 ? 5.210 -3.953 20.025 1.00 50.25 221 THR A C 1
ATOM 1687 O O . THR A 1 221 ? 4.259 -3.301 20.453 1.00 50.25 221 THR A O 1
ATOM 1690 N N . GLU A 1 222 ? 5.351 -5.270 20.240 1.00 41.62 222 GLU A N 1
ATOM 1691 C CA . GLU A 1 222 ? 4.592 -6.076 21.224 1.00 41.62 222 GLU A CA 1
ATOM 1692 C C . GLU A 1 222 ? 5.296 -6.120 22.599 1.00 41.62 222 GLU A C 1
ATOM 1694 O O . GLU A 1 222 ? 4.579 -6.077 23.625 1.00 41.62 222 GLU A O 1
#

InterPro domains:
  IPR006575 RWD domain [PF05773] (9-141)
  IPR006575 RWD domain [PS50908] (12-145)
  IPR016135 Ubiquitin-conjugating enzyme/RWD-like [G3DSA:3.10.110.10] (2-146)
  IPR016135 Ubiquitin-conjugating enzyme/RWD-like [SSF54495] (6-146)

Secondary structure (DSSP, 8-state):
--HHHHHHHHHHHHHHHHHHS-STTTEEE-HHHHHHHHHHHHT----PPPEEEEEEEEEETTEEEEEEEEE-TTTTTT-PPEEEEEEE--HHHHTTTHHHHHHHHHHT-HHHHHHHHHHHHHHHTTT---HHHHHHHHHHHHHHHHHHHHHHHHHHHHHHHHHHHTTS----------PPPPP-------------------------HHHHHHHHHHTT--

Radius of gyration: 25.3 Å; chains: 1; bounding box: 59×54×75 Å

pLDDT: mean 75.37, std 19.03, range [35.69, 96.75]

Sequence (222 aa):
MDEAAWQSRQLLEIESLSAIYFEEGDFRVDDVARDTLRQAAEDQPPQHSALSLSVRLHRIFGAAVRLAAVLPQGYPGEAVPVVWLEPEIDEANVAAGSMASCLLKIAEDDHLCGRLQDTAQQLGEKGEECMLPLIQEAQELIQSWVDDIAVAGLMADGDRLVAMAASIPGDEDEVEDSPMPAPLWQGRRAGGPVTLGRRAMFSHHIIAPSKRQAIKEWAATE

Foldseek 3Di:
DDLLVQLVQVLVLLVVVCVVQVDPPQKDKDPVLSVVSVVCNPDHPDPRAWIKMKGWQDQDPNWTKIKIWTHGRCPLAPDFIQIFIDTGQDPVCVVVPPVVVVSVCRRQPPVLNVVLSVQRVVQSVVSDDCVVVSSVSNNVSVVVVVVVVVVVVVVVVVVVVVVVVVVDPPDDDDDDDDDDDDDDDDDDDDDDDPPPDDDDPPPPPPPHPSSVVSVVVVVVVD

Organism: NCBI:txid2562237